Protein AF-A0A9P5VT57-F1 (afdb_monomer)

Solvent-accessible surface area (backbone atoms only — not comparable to full-atom values): 11606 Å² total; per-residue (Å²): 95,36,71,39,55,40,100,81,57,59,31,34,41,38,29,28,77,85,23,35,39,37,36,27,40,57,86,82,66,48,73,66,40,78,47,67,88,43,95,47,37,30,61,42,61,45,61,46,70,60,91,84,43,44,30,35,40,41,34,30,76,79,75,40,40,35,40,33,34,56,46,77,60,80,96,49,55,48,76,44,80,76,49,59,62,72,78,92,65,87,80,65,77,90,61,83,85,67,90,79,72,91,72,50,74,67,55,55,48,54,40,48,75,70,67,54,86,81,78,77,87,60,72,63,65,57,56,51,48,54,52,55,52,51,53,60,54,61,74,67,65,78,78,82,89,83,87,87,82,92,86,84,85,84,88,91,88,81,90,83,91,84,87,84,87,85,83,84,84,87,85,80,89,88,77,89,83,134

Structure (mmCIF, N/CA/C/O backbone):
data_AF-A0A9P5VT57-F1
#
_entry.id   AF-A0A9P5VT57-F1
#
loop_
_atom_site.group_PDB
_atom_site.id
_atom_site.type_symbol
_atom_site.label_atom_id
_atom_site.label_alt_id
_atom_site.label_comp_id
_atom_site.label_asym_id
_atom_site.label_entity_id
_atom_site.label_seq_id
_atom_site.pdbx_PDB_ins_code
_atom_site.Cartn_x
_atom_site.Cartn_y
_atom_site.Cartn_z
_atom_site.occupancy
_atom_site.B_iso_or_equiv
_atom_site.auth_seq_id
_atom_site.auth_comp_id
_atom_site.auth_asym_id
_atom_site.auth_atom_id
_atom_site.pdbx_PDB_model_num
ATOM 1 N N . THR A 1 1 ? -7.230 -8.230 -6.350 1.00 83.62 1 THR A N 1
ATOM 2 C CA . THR A 1 1 ? -7.730 -7.609 -5.106 1.00 83.62 1 THR A CA 1
ATOM 3 C C . THR A 1 1 ? -7.260 -8.434 -3.929 1.00 83.62 1 THR A C 1
ATOM 5 O O . THR A 1 1 ? -7.154 -9.648 -4.054 1.00 83.62 1 THR A O 1
ATOM 8 N N . CYS A 1 2 ? -6.937 -7.796 -2.808 1.00 95.06 2 CYS A N 1
ATOM 9 C CA . CYS A 1 2 ? -6.405 -8.460 -1.615 1.00 95.06 2 CYS A CA 1
ATOM 10 C C . CYS A 1 2 ? -6.739 -7.661 -0.349 1.00 95.06 2 CYS A C 1
ATOM 12 O O . CYS A 1 2 ? -6.947 -6.449 -0.416 1.00 95.06 2 CYS A O 1
ATOM 14 N N . VAL A 1 3 ? -6.763 -8.326 0.806 1.00 97.44 3 VAL A N 1
ATOM 15 C CA . VAL A 1 3 ? -7.054 -7.711 2.108 1.00 97.44 3 VAL A CA 1
ATOM 16 C C . VAL A 1 3 ? -6.251 -8.406 3.209 1.00 97.44 3 VAL A C 1
ATOM 18 O O . VAL A 1 3 ? -6.031 -9.614 3.132 1.00 97.44 3 VAL A O 1
ATOM 21 N N . VAL A 1 4 ? -5.801 -7.658 4.217 1.00 98.19 4 VAL A N 1
ATOM 22 C CA . VAL A 1 4 ? -5.092 -8.193 5.389 1.00 98.19 4 VAL A CA 1
ATOM 23 C C . VAL A 1 4 ? -5.416 -7.372 6.640 1.00 98.19 4 VAL A C 1
ATOM 25 O O . VAL A 1 4 ? -5.592 -6.157 6.558 1.00 98.19 4 VAL A O 1
ATOM 28 N N . TYR A 1 5 ? -5.489 -8.028 7.798 1.00 97.75 5 TYR A N 1
ATOM 29 C CA . TYR A 1 5 ? -5.604 -7.367 9.101 1.00 97.75 5 TYR A CA 1
ATOM 30 C C . TYR A 1 5 ? -4.236 -6.928 9.634 1.00 97.75 5 TYR A C 1
ATOM 32 O O . TYR A 1 5 ? -3.206 -7.524 9.309 1.00 97.75 5 TYR A O 1
ATOM 40 N N . SER A 1 6 ? -4.229 -5.929 10.516 1.00 95.19 6 SER A N 1
ATOM 41 C CA . SER A 1 6 ? -3.070 -5.644 11.356 1.00 95.19 6 SER A CA 1
ATOM 42 C C . SER A 1 6 ? -2.791 -6.794 12.325 1.00 95.19 6 SER A C 1
ATOM 44 O O . SER A 1 6 ? -3.679 -7.558 12.701 1.00 95.19 6 SER A O 1
ATOM 46 N N . SER A 1 7 ? -1.558 -6.871 12.823 1.00 91.94 7 SER A N 1
ATOM 47 C CA . SER A 1 7 ? -1.151 -7.832 13.862 1.00 91.94 7 SER A CA 1
ATOM 48 C C . SER A 1 7 ? -1.893 -7.683 15.203 1.00 91.94 7 SER A C 1
ATOM 50 O O . SER A 1 7 ? -1.681 -8.497 16.094 1.00 91.94 7 SER A O 1
ATOM 52 N N . GLN A 1 8 ? -2.718 -6.642 15.368 1.00 90.25 8 GLN A N 1
ATOM 53 C CA . GLN A 1 8 ? -3.578 -6.422 16.540 1.00 90.25 8 GLN A CA 1
ATOM 54 C C . GLN A 1 8 ? -5.078 -6.462 16.184 1.00 90.25 8 GLN A C 1
ATOM 56 O O . GLN A 1 8 ? -5.914 -6.233 17.050 1.00 90.25 8 GLN A O 1
ATOM 61 N N . GLY A 1 9 ? -5.435 -6.729 14.921 1.00 93.62 9 GLY A N 1
ATOM 62 C CA . GLY A 1 9 ? -6.817 -6.812 14.435 1.00 93.62 9 GLY A CA 1
ATOM 63 C C . GLY A 1 9 ? -7.573 -5.481 14.319 1.00 93.62 9 GLY A C 1
ATOM 64 O O . GLY A 1 9 ? -8.626 -5.452 13.694 1.00 93.62 9 GLY A O 1
ATOM 65 N N . HIS A 1 10 ? -7.046 -4.383 14.872 1.00 94.12 10 HIS A N 1
ATOM 66 C CA . HIS A 1 10 ? -7.714 -3.073 14.922 1.00 94.12 10 HIS A CA 1
ATOM 67 C C . HIS A 1 10 ? -7.767 -2.329 13.584 1.00 94.12 10 HIS A C 1
ATOM 69 O O . HIS A 1 10 ? -8.580 -1.431 13.412 1.00 94.12 10 HIS A O 1
ATOM 75 N N . GLN A 1 11 ? -6.926 -2.704 12.622 1.00 95.62 11 GLN A N 1
ATOM 76 C CA . GLN A 1 11 ? -6.875 -2.083 11.300 1.00 95.62 11 GLN A CA 1
ATOM 77 C C . GLN A 1 11 ? -6.946 -3.137 10.200 1.00 95.62 11 GLN A C 1
ATOM 79 O O . GLN A 1 11 ? -6.507 -4.277 10.374 1.00 95.62 11 GLN A O 1
ATOM 84 N N . VAL A 1 12 ? -7.436 -2.723 9.035 1.00 97.75 12 VAL A N 1
ATOM 85 C CA . VAL A 1 12 ? -7.444 -3.507 7.796 1.00 97.75 12 VAL A CA 1
ATOM 86 C C . VAL A 1 12 ? -6.724 -2.726 6.701 1.00 97.75 12 VAL A C 1
ATOM 88 O O . VAL A 1 12 ? -6.919 -1.520 6.566 1.00 97.75 12 VAL A O 1
ATOM 91 N N . VAL A 1 13 ? -5.928 -3.411 5.879 1.00 98.19 13 VAL A N 1
ATOM 92 C CA . VAL A 1 13 ? -5.384 -2.870 4.626 1.00 98.19 13 VAL A CA 1
ATOM 93 C C . VAL A 1 13 ? -5.989 -3.624 3.449 1.00 98.19 13 VAL A C 1
ATOM 95 O O . VAL A 1 13 ? -5.934 -4.852 3.406 1.00 98.19 13 VAL A O 1
ATOM 98 N N . SER A 1 14 ? -6.524 -2.899 2.466 1.00 98.00 14 SER A N 1
ATOM 99 C CA . SER A 1 14 ? -7.049 -3.468 1.217 1.00 98.00 14 SER A CA 1
ATOM 100 C C . SER A 1 14 ? -6.303 -2.936 -0.006 1.00 98.00 14 SER A C 1
ATOM 102 O O . SER A 1 14 ? -6.070 -1.732 -0.105 1.00 98.00 14 SER A O 1
ATOM 104 N N . GLY A 1 15 ? -5.994 -3.817 -0.959 1.00 97.19 15 GLY A N 1
ATOM 105 C CA . GLY A 1 15 ? -5.397 -3.488 -2.256 1.00 97.19 15 GLY A CA 1
ATOM 106 C C . GLY A 1 15 ? -6.348 -3.802 -3.408 1.00 97.19 15 GLY A C 1
ATOM 107 O O . GLY A 1 15 ? -6.895 -4.910 -3.493 1.00 97.19 15 GLY A O 1
ATOM 108 N N . SER A 1 16 ? -6.546 -2.829 -4.295 1.00 94.69 16 SER A N 1
ATOM 109 C CA . SER A 1 16 ? -7.574 -2.879 -5.336 1.00 94.69 16 SER A CA 1
ATOM 110 C C . SER A 1 16 ? -7.002 -2.913 -6.763 1.00 94.69 16 SER A C 1
ATOM 112 O O . SER A 1 16 ? -5.793 -2.832 -6.994 1.00 94.69 16 SER A O 1
ATOM 114 N N . TRP A 1 17 ? -7.892 -3.074 -7.742 1.00 94.56 17 TRP A N 1
ATOM 115 C CA . TRP A 1 17 ? -7.602 -2.877 -9.165 1.00 94.56 17 TRP A CA 1
ATOM 116 C C . TRP A 1 17 ? -7.886 -1.443 -9.642 1.00 94.56 17 TRP A C 1
ATOM 118 O O . TRP A 1 17 ? -7.507 -1.106 -10.759 1.00 94.56 17 TRP A O 1
ATOM 128 N N . ASP A 1 18 ? -8.485 -0.601 -8.793 1.00 94.75 18 ASP A N 1
ATOM 129 C CA . ASP A 1 18 ? -8.676 0.848 -8.998 1.00 94.75 18 ASP A CA 1
ATOM 130 C C . ASP A 1 18 ? -7.408 1.693 -8.748 1.00 94.75 18 ASP A C 1
ATOM 132 O O . ASP A 1 18 ? -7.487 2.913 -8.641 1.00 94.75 18 ASP A O 1
ATOM 136 N N . GLU A 1 19 ? -6.241 1.048 -8.645 1.00 94.69 19 GLU A N 1
ATOM 137 C CA . GLU A 1 19 ? -4.951 1.699 -8.376 1.00 94.69 19 GLU A CA 1
ATOM 138 C C . GLU A 1 19 ? -4.873 2.433 -7.015 1.00 94.69 19 GLU A C 1
ATOM 140 O O . GLU A 1 19 ? -4.039 3.323 -6.816 1.00 94.69 19 GLU A O 1
ATOM 145 N N . THR A 1 20 ? -5.674 1.993 -6.027 1.00 96.25 20 THR A N 1
ATOM 146 C CA . THR A 1 20 ? -5.559 2.414 -4.618 1.00 96.25 20 THR A CA 1
ATOM 147 C C . THR A 1 20 ? -5.186 1.295 -3.634 1.00 96.25 20 THR A C 1
ATOM 149 O O . THR A 1 20 ? -5.510 0.112 -3.804 1.00 96.25 20 THR A O 1
ATOM 152 N N . ILE A 1 21 ? -4.513 1.700 -2.550 1.00 97.81 21 ILE A N 1
ATOM 153 C CA . ILE A 1 21 ? -4.429 0.959 -1.280 1.00 97.81 21 ILE A CA 1
ATOM 154 C C . ILE A 1 21 ? -5.176 1.769 -0.222 1.00 97.81 21 ILE A C 1
ATOM 156 O O . ILE A 1 21 ? -5.027 2.987 -0.172 1.00 97.81 21 ILE A O 1
ATOM 160 N N . ARG A 1 22 ? -5.957 1.115 0.640 1.00 97.75 22 ARG A N 1
ATOM 161 C CA . ARG A 1 22 ? -6.741 1.782 1.694 1.00 97.75 22 ARG A CA 1
ATOM 162 C C . ARG A 1 22 ? -6.460 1.175 3.062 1.00 97.75 22 ARG A C 1
ATOM 164 O O . ARG A 1 22 ? -6.357 -0.046 3.166 1.00 97.75 22 ARG A O 1
ATOM 171 N N . LEU A 1 23 ? -6.335 2.033 4.074 1.00 97.69 23 LEU A N 1
ATOM 172 C CA . LEU A 1 23 ? -6.233 1.679 5.491 1.00 97.69 23 LEU A CA 1
ATOM 173 C C . LEU A 1 23 ? -7.553 2.040 6.178 1.00 97.69 23 LEU A C 1
ATOM 175 O O . LEU A 1 23 ? -7.999 3.188 6.097 1.00 97.69 23 LEU A O 1
ATOM 179 N N . TRP A 1 24 ? -8.139 1.069 6.868 1.00 97.50 24 TRP A N 1
ATOM 180 C CA . TRP A 1 24 ? -9.434 1.171 7.533 1.00 97.50 24 TRP A CA 1
ATOM 181 C C . TRP A 1 24 ? -9.288 0.858 9.023 1.00 97.50 24 TRP A C 1
ATOM 183 O O . TRP A 1 24 ? -8.493 -0.016 9.377 1.00 97.50 24 TRP A O 1
ATOM 193 N N . ASP A 1 25 ? -10.083 1.500 9.879 1.00 95.62 25 ASP A N 1
ATOM 194 C CA . ASP A 1 25 ? -10.372 0.954 11.211 1.00 95.62 25 ASP A CA 1
ATOM 195 C C . ASP A 1 25 ? -11.338 -0.233 11.081 1.00 95.62 25 ASP A C 1
ATOM 197 O O . ASP A 1 25 ? -12.341 -0.173 10.363 1.00 95.62 25 ASP A O 1
ATOM 201 N N . ALA A 1 26 ? -11.022 -1.322 11.776 1.00 95.94 26 ALA A N 1
ATOM 202 C CA . ALA A 1 26 ? -11.756 -2.577 11.694 1.00 95.94 26 ALA A CA 1
ATOM 203 C C . ALA A 1 26 ? -13.103 -2.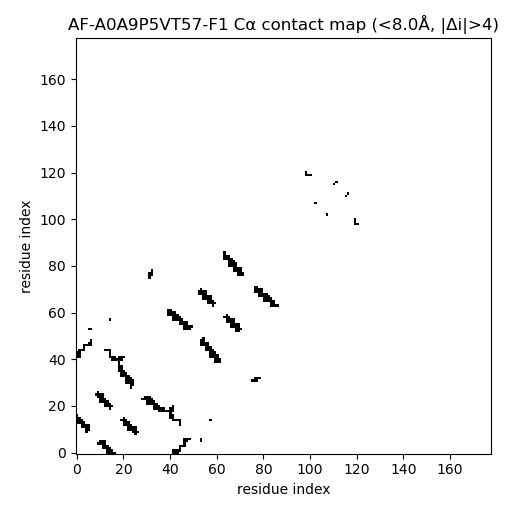559 12.437 1.00 95.94 26 ALA A C 1
ATOM 205 O O . ALA A 1 26 ? -13.947 -3.409 12.156 1.00 95.94 26 ALA A O 1
ATOM 206 N N . MET A 1 27 ? -13.304 -1.634 13.385 1.00 95.19 27 MET A N 1
ATOM 207 C CA . MET A 1 27 ? -14.496 -1.600 14.243 1.00 95.19 27 MET A CA 1
ATOM 208 C C . MET A 1 27 ? -15.608 -0.699 13.686 1.00 95.19 27 MET A C 1
ATOM 210 O O . MET A 1 27 ? -16.775 -1.081 13.664 1.00 95.19 27 MET A O 1
ATOM 214 N N . SER A 1 28 ? -15.249 0.498 13.221 1.00 95.81 28 SER A N 1
ATOM 215 C CA . SER A 1 28 ? -16.164 1.504 12.665 1.00 95.81 28 SER A CA 1
ATOM 216 C C . SER A 1 28 ? -16.293 1.451 11.139 1.00 95.81 28 SER A C 1
ATOM 218 O O . SER A 1 28 ? -17.191 2.082 10.579 1.00 95.81 28 SER A O 1
ATOM 220 N N . GLY A 1 29 ? -15.382 0.749 10.454 1.00 95.62 29 GLY A N 1
ATOM 221 C CA . GLY A 1 29 ? -15.298 0.719 8.992 1.00 95.62 29 GLY A CA 1
ATOM 222 C C . GLY A 1 29 ? -14.817 2.031 8.357 1.00 95.62 29 GLY A C 1
ATOM 223 O O . GLY A 1 29 ? -14.907 2.183 7.139 1.00 95.62 29 GLY A O 1
ATOM 224 N N . GLN A 1 30 ? -14.321 2.994 9.145 1.00 96.12 30 GLN A N 1
ATOM 225 C CA . GLN A 1 30 ? -13.845 4.277 8.624 1.00 96.12 30 GLN A CA 1
ATOM 226 C C . GLN A 1 30 ? -12.541 4.121 7.831 1.00 96.12 30 GLN A C 1
ATOM 228 O O . GLN A 1 30 ? -11.576 3.508 8.288 1.00 96.12 30 GLN A O 1
ATOM 233 N N . CYS A 1 31 ? -12.498 4.716 6.637 1.00 96.69 31 CYS A N 1
ATOM 234 C CA . CYS A 1 31 ? -11.323 4.726 5.766 1.00 96.69 31 CYS A CA 1
ATOM 235 C C . CYS A 1 31 ? -10.370 5.858 6.179 1.00 96.69 31 CYS A C 1
ATOM 237 O O . CYS A 1 31 ? -10.473 6.971 5.666 1.00 96.69 31 CYS A O 1
ATOM 239 N N . HIS A 1 32 ? -9.436 5.586 7.092 1.00 95.06 32 HIS A N 1
ATOM 240 C CA . HIS A 1 32 ? -8.483 6.590 7.577 1.00 95.06 32 HIS A CA 1
ATOM 241 C C . HIS A 1 32 ? -7.518 7.102 6.501 1.00 95.06 32 HIS A C 1
ATOM 243 O O . HIS A 1 32 ? -7.151 8.274 6.525 1.00 95.06 32 HIS A O 1
ATOM 249 N N . VAL A 1 33 ? -7.069 6.239 5.581 1.00 96.81 33 VAL A N 1
ATOM 250 C CA . VAL A 1 33 ? -6.073 6.618 4.563 1.00 96.81 33 VAL A CA 1
ATOM 251 C C . VAL A 1 33 ? -6.391 5.973 3.220 1.00 96.81 33 VAL A C 1
ATOM 253 O O . VAL A 1 33 ? -6.624 4.768 3.148 1.00 96.81 33 VAL A O 1
ATOM 256 N N . VAL A 1 34 ? -6.308 6.763 2.149 1.00 97.25 34 VAL A N 1
ATOM 257 C CA . VAL A 1 34 ? -6.255 6.282 0.762 1.00 97.25 34 VAL A CA 1
ATOM 258 C C . VAL A 1 34 ? -4.877 6.624 0.194 1.00 97.25 34 VAL A C 1
ATOM 260 O O . VAL A 1 34 ? -4.449 7.775 0.236 1.00 97.25 34 VAL A O 1
ATOM 263 N N . ILE A 1 35 ? -4.170 5.623 -0.325 1.00 96.38 35 ILE A N 1
ATOM 264 C CA . ILE A 1 35 ? -2.953 5.793 -1.120 1.00 96.38 35 ILE A CA 1
ATOM 265 C C . ILE A 1 35 ? -3.369 5.712 -2.586 1.00 96.38 35 ILE A C 1
ATOM 267 O O . ILE A 1 35 ? -3.719 4.637 -3.072 1.00 96.38 35 ILE A O 1
ATOM 271 N N . GLU A 1 36 ? -3.338 6.850 -3.269 1.00 93.94 36 GLU A N 1
ATOM 272 C CA . GLU A 1 36 ? -3.730 6.999 -4.673 1.00 93.94 36 GLU A CA 1
ATOM 273 C C . GLU A 1 36 ? -2.505 7.165 -5.586 1.00 93.94 36 GLU A C 1
ATOM 275 O O . GLU A 1 36 ? -1.364 7.234 -5.122 1.00 93.94 36 GLU A O 1
ATOM 280 N N . ASN A 1 37 ? -2.734 7.273 -6.900 1.00 84.62 37 ASN A N 1
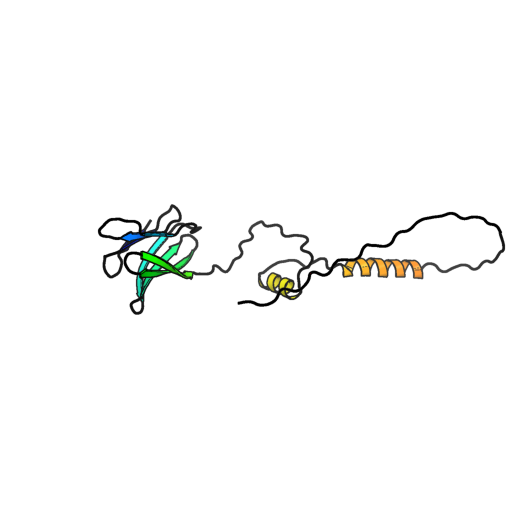ATOM 281 C CA . ASN A 1 37 ? -1.695 7.455 -7.926 1.00 84.62 37 ASN A CA 1
ATOM 282 C C . ASN A 1 37 ? -0.659 6.308 -7.990 1.00 84.62 37 ASN A C 1
ATOM 284 O O . ASN A 1 37 ? 0.456 6.483 -8.498 1.00 84.62 37 ASN A O 1
ATOM 288 N N . ILE A 1 38 ? -1.024 5.119 -7.503 1.00 86.75 38 ILE A N 1
ATOM 289 C CA . ILE A 1 38 ? -0.221 3.903 -7.622 1.00 86.75 38 ILE A CA 1
ATOM 290 C C . ILE A 1 38 ? -0.379 3.375 -9.051 1.00 86.75 38 ILE A C 1
ATOM 292 O O . ILE A 1 38 ? -1.312 2.640 -9.323 1.00 86.75 38 ILE A O 1
ATOM 296 N N . LYS A 1 39 ? 0.548 3.718 -9.955 1.00 88.00 39 LYS A N 1
ATOM 297 C CA . LYS A 1 39 ? 0.502 3.378 -11.399 1.00 88.00 39 LYS A CA 1
ATOM 298 C C . LYS A 1 39 ? 0.718 1.883 -11.726 1.00 88.00 39 LYS A C 1
ATOM 300 O O . LYS A 1 39 ? 1.588 1.536 -12.528 1.00 88.00 39 LYS A O 1
ATOM 305 N N . SER A 1 40 ? 0.026 1.003 -11.012 1.00 91.44 40 SER A N 1
ATOM 306 C CA . SER A 1 40 ? -0.118 -0.433 -11.230 1.00 91.44 40 SER A CA 1
ATOM 307 C C . SER A 1 40 ? -1.118 -0.995 -10.224 1.00 91.44 40 SER A C 1
ATOM 309 O O . SER A 1 40 ? -1.082 -0.663 -9.037 1.00 91.44 40 SER A O 1
ATOM 311 N N . ARG A 1 41 ? -1.929 -1.954 -10.672 1.00 94.06 41 ARG A N 1
ATOM 312 C CA . ARG A 1 41 ? -2.805 -2.762 -9.813 1.00 94.06 41 ARG A CA 1
ATOM 313 C C . ARG A 1 41 ? -2.024 -3.462 -8.703 1.00 94.06 41 ARG A C 1
ATOM 315 O O . ARG A 1 41 ? -0.862 -3.840 -8.888 1.00 94.06 41 ARG A O 1
ATOM 322 N N . ILE A 1 42 ? -2.697 -3.666 -7.571 1.00 96.12 42 ILE A N 1
ATOM 323 C CA . ILE A 1 42 ? -2.148 -4.383 -6.426 1.00 96.12 42 ILE A CA 1
ATOM 324 C C . ILE A 1 42 ? -2.454 -5.878 -6.582 1.00 96.12 42 ILE A C 1
ATOM 326 O O . ILE A 1 42 ? -3.621 -6.287 -6.625 1.00 96.12 42 ILE A O 1
ATOM 330 N N . ALA A 1 43 ? -1.393 -6.683 -6.622 1.00 94.69 43 ALA A N 1
ATOM 331 C CA . A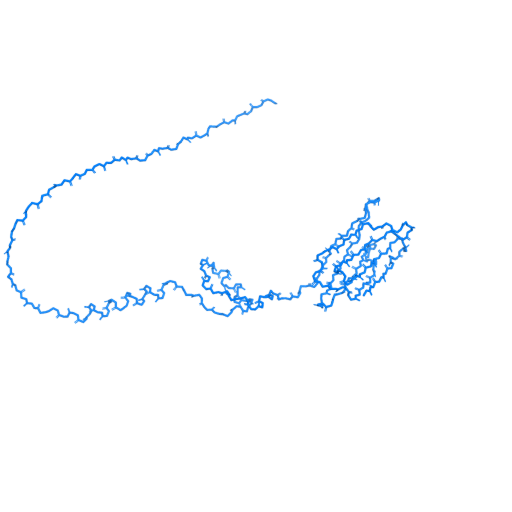LA A 1 43 ? -1.464 -8.137 -6.710 1.00 94.69 43 ALA A CA 1
ATOM 332 C C . ALA A 1 43 ? -1.646 -8.779 -5.325 1.00 94.69 43 ALA A C 1
ATOM 334 O O . ALA A 1 43 ? -2.439 -9.706 -5.167 1.00 94.69 43 ALA A O 1
ATOM 335 N N . SER A 1 44 ? -0.918 -8.285 -4.315 1.00 95.81 44 SER A N 1
ATOM 336 C CA . SER A 1 44 ? -0.918 -8.836 -2.954 1.00 95.81 44 SER A CA 1
ATOM 337 C C . SER A 1 44 ? -0.490 -7.799 -1.909 1.00 95.81 44 SER A C 1
ATOM 339 O O . SER A 1 44 ? 0.265 -6.875 -2.220 1.00 95.81 44 SER A O 1
ATOM 341 N N . ILE A 1 45 ? -0.940 -7.973 -0.662 1.00 97.81 45 ILE A N 1
ATOM 342 C CA . ILE A 1 45 ? -0.494 -7.214 0.514 1.00 97.81 45 ILE A CA 1
ATOM 343 C C . ILE A 1 45 ? -0.258 -8.187 1.677 1.00 97.81 45 ILE A C 1
ATOM 345 O O . ILE A 1 45 ? -1.066 -9.085 1.902 1.00 97.81 45 ILE A O 1
ATOM 349 N N . SER A 1 46 ? 0.812 -7.971 2.446 1.00 97.50 46 SER A N 1
ATOM 350 C CA . SER A 1 46 ? 1.071 -8.652 3.722 1.00 97.50 46 SER A CA 1
ATOM 351 C C . SER A 1 46 ? 1.386 -7.637 4.816 1.00 97.50 46 SER A C 1
ATOM 353 O O . SER A 1 46 ? 2.232 -6.765 4.621 1.00 97.50 46 SER A O 1
ATOM 355 N N . TRP A 1 47 ? 0.763 -7.774 5.986 1.00 97.31 47 TRP A N 1
ATOM 356 C CA . TRP A 1 47 ? 1.155 -7.026 7.184 1.00 97.31 47 TRP A CA 1
ATOM 357 C C . TRP A 1 47 ? 2.438 -7.606 7.802 1.00 97.31 47 TRP A C 1
ATOM 359 O O . TRP A 1 47 ? 2.766 -8.773 7.584 1.00 97.31 47 TRP A O 1
ATOM 369 N N . SER A 1 48 ? 3.164 -6.798 8.576 1.00 93.62 48 SER A N 1
ATOM 370 C CA . SER A 1 48 ? 4.288 -7.223 9.416 1.00 93.62 48 SER A CA 1
ATOM 371 C C . SER A 1 48 ? 4.532 -6.216 10.545 1.00 93.62 48 SER A C 1
ATOM 373 O O . SER A 1 48 ? 4.417 -5.011 10.334 1.00 93.62 48 SER A O 1
ATOM 375 N N . ARG A 1 49 ? 4.943 -6.680 11.730 1.00 92.00 49 ARG A N 1
ATOM 376 C CA . ARG A 1 49 ? 5.385 -5.809 12.831 1.00 92.00 49 ARG A CA 1
ATOM 377 C C . ARG A 1 49 ? 6.898 -5.943 12.998 1.00 92.00 49 ARG A C 1
ATOM 379 O O . ARG A 1 49 ? 7.384 -6.975 13.449 1.00 92.00 49 ARG A O 1
ATOM 386 N N . ILE A 1 50 ? 7.646 -4.929 12.565 1.00 87.62 50 ILE A N 1
ATOM 387 C CA . ILE A 1 50 ? 9.116 -4.956 12.485 1.00 87.62 50 ILE A CA 1
ATOM 388 C C . ILE A 1 50 ? 9.677 -4.099 13.619 1.00 87.62 50 ILE A C 1
ATOM 390 O O . ILE A 1 50 ? 9.596 -2.875 13.545 1.00 87.62 50 ILE A O 1
ATOM 394 N N . SER A 1 51 ? 10.240 -4.733 14.654 1.00 87.94 51 SER A N 1
ATOM 395 C CA . SER A 1 51 ? 10.736 -4.055 15.867 1.00 87.94 51 SER A CA 1
ATOM 396 C C . SER A 1 51 ? 9.698 -3.072 16.422 1.00 87.94 51 SER A C 1
ATOM 398 O O . SER A 1 51 ? 9.892 -1.860 16.409 1.00 87.94 51 SER A O 1
ATOM 400 N N . ASP A 1 52 ? 8.539 -3.625 16.785 1.00 86.25 52 ASP A N 1
ATOM 401 C CA . ASP A 1 52 ? 7.304 -2.938 17.182 1.00 86.25 52 ASP A CA 1
ATOM 402 C C . ASP A 1 52 ? 6.621 -2.036 16.143 1.00 86.25 52 ASP A C 1
ATOM 404 O O . ASP A 1 52 ? 5.420 -1.802 16.267 1.00 86.25 52 ASP A O 1
ATOM 408 N N . VAL A 1 53 ? 7.304 -1.615 15.075 1.00 91.00 53 VAL A N 1
ATOM 409 C CA . VAL A 1 53 ? 6.726 -0.757 14.032 1.00 91.00 53 VAL A CA 1
ATOM 410 C C . VAL A 1 53 ? 5.736 -1.524 13.150 1.00 91.00 53 VAL A C 1
ATOM 412 O O . VAL A 1 53 ? 6.116 -2.444 12.419 1.00 91.00 53 VAL A O 1
ATOM 415 N N . ASN A 1 54 ? 4.481 -1.073 13.149 1.00 94.62 54 ASN A N 1
ATOM 416 C CA . ASN A 1 54 ? 3.440 -1.512 12.221 1.00 94.62 54 ASN A CA 1
ATOM 417 C C . ASN A 1 54 ? 3.830 -1.188 10.768 1.00 94.62 54 ASN A C 1
ATOM 419 O O . ASN A 1 54 ? 4.058 -0.030 10.407 1.00 94.62 54 ASN A O 1
ATOM 423 N N . CYS A 1 55 ? 3.918 -2.215 9.925 1.00 95.88 55 CYS A N 1
ATOM 424 C CA . CYS A 1 55 ? 4.245 -2.103 8.507 1.00 95.88 55 CYS A CA 1
ATOM 425 C C . CYS A 1 55 ? 3.330 -2.994 7.653 1.00 95.88 55 CYS A C 1
ATOM 427 O O . CYS A 1 55 ? 2.806 -4.005 8.117 1.00 95.88 55 CYS A O 1
ATOM 429 N N . PHE A 1 56 ? 3.232 -2.688 6.362 1.00 97.12 56 PHE A N 1
ATOM 430 C CA . PHE A 1 56 ? 2.760 -3.642 5.362 1.00 97.12 56 PHE A CA 1
ATOM 431 C C . PHE A 1 56 ? 3.597 -3.568 4.085 1.00 97.12 56 PHE A C 1
ATOM 433 O O . PHE A 1 56 ? 4.105 -2.514 3.701 1.00 97.12 56 PHE A O 1
ATOM 440 N N . VAL A 1 57 ? 3.742 -4.709 3.420 1.00 97.25 57 VAL A N 1
ATOM 441 C CA . VAL A 1 57 ? 4.341 -4.826 2.090 1.00 97.25 57 VAL A CA 1
ATOM 442 C C . VAL A 1 57 ? 3.217 -4.959 1.074 1.00 97.25 57 VAL A C 1
ATOM 444 O O . VAL A 1 57 ? 2.321 -5.774 1.268 1.00 97.25 57 VAL A O 1
ATOM 447 N N . ALA A 1 58 ? 3.280 -4.191 -0.011 1.00 96.81 58 ALA A N 1
ATOM 448 C CA . ALA A 1 58 ? 2.398 -4.326 -1.166 1.00 96.81 58 ALA A CA 1
ATOM 449 C C . ALA A 1 58 ? 3.212 -4.723 -2.405 1.00 96.81 58 ALA A C 1
ATOM 451 O O . ALA A 1 58 ? 4.246 -4.111 -2.678 1.00 96.81 58 ALA A O 1
ATOM 452 N N . GLY A 1 59 ? 2.749 -5.738 -3.135 1.00 95.38 59 GLY A N 1
ATOM 453 C CA . GLY A 1 59 ? 3.292 -6.171 -4.425 1.00 95.38 59 GLY A CA 1
ATOM 454 C C . GLY A 1 59 ? 2.338 -5.819 -5.566 1.00 95.38 59 GLY A C 1
ATOM 455 O O . GLY A 1 59 ? 1.118 -5.934 -5.414 1.00 95.38 59 GLY A O 1
ATOM 456 N N . TYR A 1 60 ? 2.889 -5.392 -6.700 1.00 93.69 60 TYR A N 1
ATOM 457 C CA . TYR A 1 60 ? 2.135 -4.831 -7.824 1.00 93.69 60 TYR A CA 1
ATOM 458 C C . TYR A 1 60 ? 2.372 -5.627 -9.117 1.00 93.69 60 TYR A C 1
ATOM 460 O O . TYR A 1 60 ? 3.456 -6.179 -9.309 1.00 93.69 60 TYR A O 1
ATOM 468 N N . ASP A 1 61 ? 1.387 -5.644 -10.023 1.00 91.81 61 ASP A N 1
ATOM 469 C CA . ASP A 1 61 ? 1.447 -6.388 -11.300 1.00 91.81 61 ASP A CA 1
ATOM 470 C C . ASP A 1 61 ? 2.697 -6.046 -12.147 1.00 91.81 61 ASP A C 1
ATOM 472 O O . ASP A 1 61 ? 3.221 -6.899 -12.860 1.00 91.81 61 ASP A O 1
ATOM 476 N N . ASN A 1 62 ? 3.226 -4.820 -12.043 1.00 88.44 62 ASN A N 1
ATOM 477 C CA . ASN A 1 62 ? 4.437 -4.368 -12.743 1.00 88.44 62 ASN A CA 1
ATOM 478 C C . ASN A 1 62 ? 5.776 -4.791 -12.081 1.00 88.44 62 ASN A C 1
ATOM 480 O O . ASN A 1 62 ? 6.821 -4.190 -12.348 1.00 88.44 62 ASN A O 1
ATOM 484 N N . GLY A 1 63 ? 5.751 -5.780 -11.182 1.00 87.50 63 GLY A N 1
ATOM 485 C CA . GLY A 1 63 ? 6.930 -6.330 -10.500 1.00 87.50 63 GLY A CA 1
ATOM 486 C C . GLY A 1 63 ? 7.516 -5.452 -9.388 1.00 87.50 63 GLY A C 1
ATOM 487 O O . GLY A 1 63 ? 8.466 -5.866 -8.722 1.00 87.50 63 GLY A O 1
ATOM 488 N N . ASN A 1 64 ? 6.965 -4.257 -9.144 1.00 89.94 64 ASN A N 1
ATOM 489 C CA . ASN A 1 64 ? 7.369 -3.457 -7.991 1.00 89.94 64 ASN A CA 1
ATOM 490 C C . ASN A 1 64 ? 6.842 -4.061 -6.680 1.00 89.94 64 ASN A C 1
ATOM 492 O O . ASN A 1 64 ? 5.837 -4.773 -6.632 1.00 89.94 64 ASN A O 1
ATOM 496 N N . VAL A 1 65 ? 7.516 -3.700 -5.593 1.00 93.38 65 VAL A N 1
ATOM 497 C CA . VAL A 1 65 ? 7.182 -4.018 -4.207 1.00 93.38 65 VAL A CA 1
ATOM 498 C C . VAL A 1 65 ? 7.457 -2.766 -3.374 1.00 93.38 65 VAL A C 1
ATOM 500 O O . VAL A 1 65 ? 8.498 -2.132 -3.541 1.00 93.38 65 VAL A O 1
ATOM 503 N N . CYS A 1 66 ? 6.543 -2.398 -2.479 1.00 94.31 66 CYS A N 1
ATOM 504 C CA . CYS A 1 66 ? 6.679 -1.253 -1.574 1.00 94.31 66 CYS A CA 1
ATOM 505 C C . CYS A 1 66 ? 6.527 -1.705 -0.120 1.00 94.31 66 CYS A C 1
ATOM 507 O O . CYS A 1 66 ? 5.540 -2.364 0.206 1.00 94.31 66 CYS A O 1
ATOM 509 N N . LEU A 1 67 ? 7.439 -1.285 0.763 1.00 95.62 67 LEU A N 1
ATOM 510 C CA . LEU A 1 67 ? 7.246 -1.357 2.213 1.00 95.62 67 LEU A CA 1
ATOM 511 C C . LEU A 1 67 ? 6.691 -0.025 2.718 1.00 95.62 67 LEU A C 1
ATOM 513 O O . LEU A 1 67 ? 7.352 1.014 2.628 1.00 95.62 67 LEU A O 1
ATOM 517 N N . TRP A 1 68 ? 5.512 -0.080 3.318 1.00 96.56 68 TRP A N 1
ATOM 518 C CA . TRP A 1 68 ? 4.848 1.035 3.975 1.00 96.56 68 TRP A CA 1
ATOM 519 C C . TRP A 1 68 ? 4.921 0.858 5.491 1.00 96.56 68 TRP A C 1
ATOM 521 O O . TRP A 1 68 ? 4.718 -0.236 6.010 1.00 96.56 68 TRP A O 1
ATOM 531 N N . GLN A 1 69 ? 5.207 1.942 6.203 1.00 95.81 69 GLN A N 1
ATOM 532 C CA . GLN A 1 69 ? 5.022 2.060 7.645 1.00 95.81 69 GLN A CA 1
ATOM 533 C C . GLN A 1 69 ? 3.653 2.680 7.915 1.00 95.81 69 GLN A C 1
ATOM 535 O O . GLN A 1 69 ? 3.308 3.676 7.278 1.00 95.81 69 GLN A O 1
ATOM 540 N N . VAL A 1 70 ? 2.919 2.144 8.887 1.00 95.44 70 VAL A N 1
ATOM 541 C CA . VAL A 1 70 ? 1.759 2.814 9.484 1.00 95.44 70 VAL A CA 1
ATOM 542 C C . VAL A 1 70 ? 2.232 3.575 10.724 1.00 95.44 70 VAL A C 1
ATOM 544 O O . VAL A 1 70 ? 3.105 3.108 11.460 1.00 95.44 70 VAL A O 1
ATOM 547 N N . VAL A 1 71 ? 1.718 4.788 10.913 1.00 93.50 71 VAL A N 1
ATOM 548 C CA . VAL A 1 71 ? 2.046 5.671 12.035 1.00 93.50 71 VAL A CA 1
ATOM 549 C C . VAL A 1 71 ? 0.743 6.189 12.635 1.00 93.50 71 VAL A C 1
ATOM 551 O O . VAL A 1 71 ? -0.036 6.865 11.963 1.00 93.50 71 VAL A O 1
ATOM 554 N N . GLU A 1 72 ? 0.524 5.853 13.899 1.00 89.94 72 GLU A N 1
ATOM 555 C CA . GLU A 1 72 ? -0.69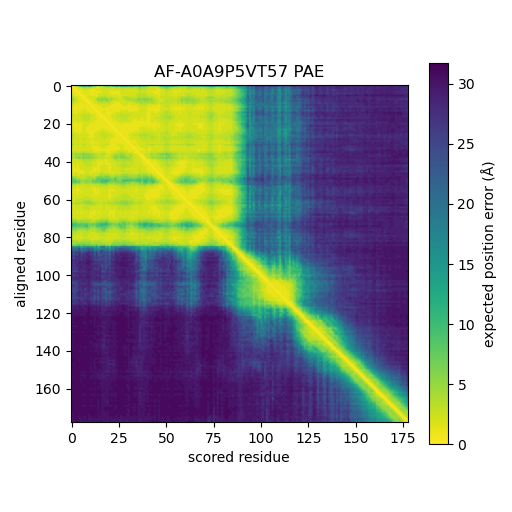5 6.124 14.662 1.00 89.94 72 GLU A CA 1
ATOM 556 C C . GLU A 1 72 ? -0.394 7.228 15.688 1.00 89.94 72 GLU A C 1
ATOM 558 O O . GLU A 1 72 ? 0.420 7.031 16.589 1.00 89.94 72 GLU A O 1
ATOM 563 N N . ASN A 1 73 ? -1.016 8.400 15.530 1.00 87.06 73 ASN A N 1
ATOM 564 C CA . ASN A 1 73 ? -0.814 9.580 16.377 1.00 87.06 73 ASN A CA 1
ATOM 565 C C . ASN A 1 73 ? -2.148 9.965 17.042 1.00 87.06 73 ASN A C 1
ATOM 567 O O . ASN A 1 73 ? -2.817 10.905 16.608 1.00 87.06 73 ASN A O 1
ATOM 571 N N . GLY A 1 74 ? -2.561 9.212 18.066 1.00 85.31 74 GLY A N 1
ATOM 572 C CA . GLY A 1 74 ? -3.936 9.286 18.576 1.00 85.31 74 GLY A CA 1
ATOM 573 C C . GLY A 1 74 ? -4.923 8.863 17.485 1.00 85.31 74 GLY A C 1
ATOM 574 O O . GLY A 1 74 ? -4.670 7.887 16.781 1.00 85.31 74 GLY A O 1
ATOM 575 N N . ASP A 1 75 ? -5.992 9.633 17.288 1.00 80.19 75 ASP A N 1
ATOM 576 C CA . ASP A 1 75 ? -7.013 9.363 16.262 1.00 80.19 75 ASP A CA 1
ATOM 577 C C . ASP A 1 75 ? -6.488 9.513 14.814 1.00 80.19 75 ASP A C 1
ATOM 579 O O . ASP A 1 75 ? -7.120 9.064 13.854 1.00 80.19 75 ASP A O 1
ATOM 583 N N . ALA A 1 76 ? -5.323 10.148 14.626 1.00 86.12 76 ALA A N 1
ATOM 584 C CA . ALA A 1 76 ? -4.738 10.413 13.315 1.00 86.12 76 ALA A CA 1
ATOM 585 C C . ALA A 1 76 ? -3.793 9.286 12.857 1.00 86.12 76 ALA A C 1
ATOM 587 O O . ALA A 1 76 ? -2.610 9.246 13.212 1.00 86.12 76 ALA A O 1
ATOM 588 N N . CYS A 1 77 ? -4.294 8.399 11.997 1.00 90.00 77 CYS A N 1
ATOM 589 C CA . CYS A 1 77 ? -3.479 7.414 11.282 1.00 90.00 77 CYS A CA 1
ATOM 590 C C . CYS A 1 77 ? -2.904 8.001 9.981 1.00 90.00 77 CYS A C 1
ATOM 592 O O . CYS A 1 77 ? -3.634 8.590 9.187 1.00 90.00 77 CYS A O 1
ATOM 594 N N . HIS A 1 78 ? -1.614 7.787 9.711 1.00 92.12 78 HIS A N 1
ATOM 595 C CA . HIS A 1 78 ? -1.011 8.055 8.401 1.00 92.12 78 HIS A CA 1
ATOM 596 C C . HIS A 1 78 ? -0.051 6.940 7.974 1.00 92.12 78 HIS A C 1
ATOM 598 O O . HIS A 1 78 ? 0.413 6.141 8.787 1.00 92.12 78 HIS A O 1
ATOM 604 N N . VAL A 1 79 ? 0.259 6.884 6.678 1.00 95.56 79 VAL A N 1
ATOM 605 C CA . VAL A 1 79 ? 1.179 5.894 6.098 1.00 95.56 79 VAL A CA 1
ATOM 606 C C . VAL A 1 79 ? 2.390 6.574 5.470 1.00 95.56 79 VAL A C 1
ATOM 608 O O . VAL A 1 79 ? 2.292 7.666 4.911 1.00 95.56 79 VAL A O 1
ATOM 611 N N . ARG A 1 80 ? 3.552 5.926 5.553 1.00 95.00 80 ARG A N 1
ATOM 612 C CA . ARG A 1 80 ? 4.825 6.434 5.031 1.00 95.00 80 ARG A CA 1
ATOM 613 C C . ARG A 1 80 ? 5.536 5.351 4.235 1.00 95.00 80 ARG A C 1
A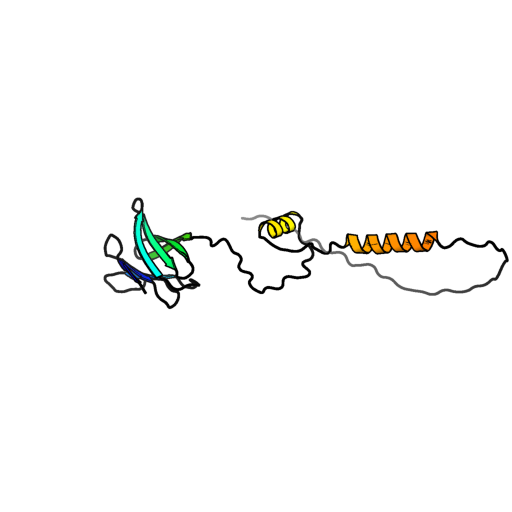TOM 615 O O . ARG A 1 80 ? 5.821 4.282 4.768 1.00 95.00 80 ARG A O 1
ATOM 622 N N . LEU A 1 81 ? 5.869 5.633 2.979 1.00 94.44 81 LEU A N 1
ATOM 623 C CA . LEU A 1 81 ? 6.717 4.748 2.183 1.00 94.44 81 LEU A CA 1
ATOM 624 C C . LEU A 1 81 ? 8.109 4.675 2.832 1.00 94.44 81 LEU A C 1
ATOM 626 O O . LEU A 1 81 ? 8.773 5.703 2.967 1.00 94.44 81 LEU A O 1
ATOM 630 N N . ARG A 1 82 ? 8.556 3.481 3.241 1.00 93.62 82 ARG A N 1
ATOM 631 C CA . ARG A 1 82 ? 9.927 3.262 3.739 1.00 93.62 82 ARG A CA 1
ATOM 632 C C . ARG A 1 82 ? 10.891 2.999 2.589 1.00 93.62 82 ARG A C 1
ATOM 634 O O . ARG A 1 82 ? 11.980 3.559 2.564 1.00 93.62 82 ARG A O 1
ATOM 641 N N . TRP A 1 83 ? 10.482 2.150 1.649 1.00 93.19 83 TRP A N 1
ATOM 642 C CA . TRP A 1 83 ? 11.186 1.891 0.395 1.00 93.19 83 TRP A CA 1
ATOM 643 C C . TRP A 1 83 ? 10.224 1.327 -0.653 1.00 93.19 83 TRP A C 1
ATOM 645 O O . TRP A 1 83 ? 9.171 0.781 -0.321 1.00 93.19 83 TRP A O 1
ATOM 655 N N . ARG A 1 84 ? 10.625 1.423 -1.920 1.00 90.38 84 ARG A N 1
ATOM 656 C CA . ARG A 1 84 ? 10.056 0.666 -3.040 1.00 90.38 84 ARG A CA 1
ATOM 657 C C . ARG A 1 84 ? 11.178 0.060 -3.872 1.00 90.38 84 ARG A C 1
ATOM 659 O O . ARG A 1 84 ? 12.271 0.632 -3.882 1.00 90.38 84 ARG A O 1
ATOM 666 N N . THR A 1 85 ? 10.932 -1.036 -4.586 1.00 88.38 85 THR A N 1
ATOM 667 C CA . THR A 1 85 ? 11.824 -1.398 -5.692 1.00 88.38 85 THR A CA 1
ATOM 668 C C . THR A 1 85 ? 11.889 -0.227 -6.665 1.00 88.38 85 THR A C 1
ATOM 670 O O . THR A 1 85 ? 10.892 0.434 -6.957 1.00 88.38 85 THR A O 1
ATOM 673 N N . VAL A 1 86 ? 13.095 0.061 -7.138 1.00 69.38 86 VAL A N 1
ATOM 674 C CA . VAL A 1 86 ? 13.299 0.954 -8.270 1.00 69.38 86 VAL A CA 1
ATOM 675 C C . VAL A 1 86 ? 13.577 0.042 -9.449 1.00 69.38 86 VAL A C 1
ATOM 677 O O . VAL A 1 86 ? 14.716 -0.386 -9.632 1.00 69.38 86 VAL A O 1
ATOM 680 N N . ASN A 1 87 ? 12.544 -0.275 -10.235 1.00 60.66 87 ASN A N 1
ATOM 681 C CA . ASN A 1 87 ? 12.768 -0.804 -11.579 1.00 60.66 87 ASN A CA 1
ATOM 682 C C . ASN A 1 87 ? 13.712 0.186 -12.280 1.00 60.66 87 ASN A C 1
ATOM 684 O O . ASN A 1 87 ? 13.414 1.379 -12.349 1.00 60.66 87 ASN A O 1
ATOM 688 N N . GLY A 1 88 ? 14.888 -0.287 -12.702 1.00 51.50 88 GLY A N 1
ATOM 689 C CA . GLY A 1 88 ? 16.044 0.555 -13.052 1.00 51.50 88 GLY A CA 1
ATOM 690 C C . GLY A 1 88 ? 15.906 1.355 -14.349 1.00 51.50 88 GLY A C 1
ATOM 691 O O . GLY A 1 88 ? 16.905 1.804 -14.907 1.00 51.50 88 GLY A O 1
ATOM 692 N N . GLU A 1 89 ? 14.685 1.505 -14.848 1.00 48.56 89 GLU A N 1
ATOM 693 C CA . GLU A 1 89 ? 14.384 1.906 -16.205 1.00 48.56 89 GLU A CA 1
ATOM 694 C C . GLU A 1 89 ? 13.609 3.227 -16.212 1.00 48.56 89 GLU A C 1
ATOM 696 O O . GLU A 1 89 ? 12.443 3.318 -15.831 1.00 48.56 89 GLU A O 1
ATOM 701 N N . LEU A 1 90 ? 14.275 4.278 -16.693 1.00 47.19 90 LEU A N 1
ATOM 702 C CA . LEU A 1 90 ? 13.583 5.418 -17.280 1.00 47.19 90 LEU A CA 1
ATOM 703 C C . LEU A 1 90 ? 13.098 4.975 -18.666 1.00 47.19 90 LEU A C 1
ATOM 705 O O . LEU A 1 90 ? 13.751 5.272 -19.666 1.00 47.19 90 LEU A O 1
ATOM 709 N N . THR A 1 91 ? 11.984 4.234 -18.715 1.00 44.75 91 THR A N 1
ATOM 710 C CA . THR A 1 91 ? 11.325 3.796 -19.957 1.00 44.75 91 THR A CA 1
ATOM 711 C C . THR A 1 91 ? 10.794 4.997 -20.735 1.00 44.75 91 THR A C 1
ATOM 713 O O . THR A 1 91 ? 9.615 5.341 -20.682 1.00 44.75 91 THR A O 1
ATOM 716 N N . LEU A 1 92 ? 11.688 5.638 -21.481 1.00 44.22 92 LEU A N 1
ATOM 717 C CA . LEU A 1 92 ? 11.376 6.560 -22.565 1.00 44.22 92 LEU A CA 1
ATOM 718 C C . LEU A 1 92 ? 11.151 5.753 -23.852 1.00 44.22 92 LEU A C 1
ATOM 720 O O . LEU A 1 92 ? 11.876 5.909 -24.833 1.00 44.22 92 LEU A O 1
ATOM 724 N N . THR A 1 93 ? 10.174 4.843 -23.819 1.00 36.12 93 THR A N 1
ATOM 725 C CA . THR A 1 93 ? 9.724 4.101 -25.002 1.00 36.12 93 THR A CA 1
ATOM 726 C C . THR A 1 93 ? 9.207 5.085 -26.047 1.00 36.12 93 THR A C 1
ATOM 728 O O . THR A 1 93 ? 8.414 5.966 -25.724 1.00 36.12 93 THR A O 1
ATOM 731 N N . ASP A 1 94 ? 9.699 4.950 -27.278 1.00 41.28 94 ASP A N 1
ATOM 732 C CA . ASP A 1 94 ? 9.345 5.752 -28.459 1.00 41.28 94 ASP A CA 1
ATOM 733 C C . ASP A 1 94 ? 9.604 7.276 -28.374 1.00 41.28 94 ASP A C 1
ATOM 735 O O . ASP A 1 94 ? 9.314 8.018 -29.315 1.00 41.28 94 ASP A O 1
ATOM 739 N N . THR A 1 95 ? 10.244 7.769 -27.306 1.00 53.03 95 THR A N 1
ATOM 740 C CA . THR A 1 95 ? 10.595 9.192 -27.166 1.00 53.03 95 THR A CA 1
ATOM 741 C C . THR A 1 95 ? 11.801 9.566 -28.036 1.00 53.03 95 THR A C 1
ATOM 743 O O . THR A 1 95 ? 12.959 9.387 -27.647 1.00 53.03 95 THR A O 1
ATOM 746 N N . LEU A 1 96 ? 11.545 10.163 -29.202 1.00 49.00 96 LEU A N 1
ATOM 747 C CA . LEU A 1 96 ? 12.580 10.636 -30.129 1.00 49.00 96 LEU A CA 1
ATOM 748 C C . LEU A 1 96 ? 13.283 11.919 -29.632 1.00 49.00 96 LEU A C 1
ATOM 750 O O . LEU A 1 96 ? 13.001 13.026 -30.087 1.00 49.00 96 LEU A O 1
ATOM 754 N N . ILE A 1 97 ? 14.231 11.778 -28.702 1.00 59.91 97 ILE A N 1
ATOM 755 C CA . ILE A 1 97 ? 15.054 12.898 -28.216 1.00 59.91 97 ILE A CA 1
ATOM 756 C C . ILE A 1 97 ? 16.216 13.165 -29.189 1.00 59.91 97 ILE A C 1
ATOM 758 O O . ILE A 1 97 ? 17.282 12.556 -29.094 1.00 59.91 97 ILE A O 1
ATOM 762 N N . GLN A 1 98 ? 16.015 14.102 -30.115 1.00 56.97 98 GLN A N 1
ATOM 763 C CA . GLN A 1 98 ? 17.045 14.610 -31.031 1.00 56.97 98 GLN A CA 1
ATOM 764 C C . GLN A 1 98 ? 17.537 16.013 -30.622 1.00 56.97 98 GLN A C 1
ATOM 766 O O . GLN A 1 98 ? 16.945 16.678 -29.776 1.00 56.97 98 GLN A O 1
ATOM 771 N N . ASP A 1 99 ? 18.652 16.456 -31.215 1.00 60.88 99 ASP A N 1
ATOM 772 C CA . ASP A 1 99 ? 19.126 17.850 -31.194 1.00 60.88 99 ASP A CA 1
ATOM 773 C C . ASP A 1 99 ? 19.370 18.521 -29.822 1.00 60.88 99 ASP A C 1
ATOM 775 O O . ASP A 1 99 ? 19.403 19.751 -29.717 1.00 60.88 99 ASP A O 1
ATOM 779 N N . VAL A 1 100 ? 19.633 17.739 -28.767 1.00 65.38 100 VAL A N 1
ATOM 780 C CA . VAL A 1 100 ? 19.882 18.269 -27.414 1.00 65.38 100 VAL A CA 1
ATOM 781 C C . VAL A 1 100 ? 21.155 19.126 -27.359 1.00 65.38 100 VAL A C 1
ATOM 783 O O . VAL A 1 100 ? 22.280 18.636 -27.475 1.00 65.38 100 VAL A O 1
ATOM 786 N N . ARG A 1 101 ? 20.974 20.429 -27.127 1.00 70.75 101 ARG A N 1
ATOM 787 C CA . ARG A 1 101 ? 22.039 21.444 -27.034 1.00 70.75 101 ARG A CA 1
ATOM 788 C C . ARG A 1 101 ? 22.289 21.830 -25.568 1.00 70.75 101 ARG A C 1
ATOM 790 O O . ARG A 1 101 ? 21.418 21.680 -24.721 1.00 70.75 101 ARG A O 1
ATOM 797 N N . GLY A 1 102 ? 23.488 22.331 -25.260 1.00 72.75 102 GLY A N 1
ATOM 798 C CA . GLY A 1 102 ? 23.811 22.916 -23.945 1.00 72.75 102 GLY A CA 1
ATOM 799 C C . GLY A 1 102 ? 24.112 21.940 -22.795 1.00 72.75 102 GLY A C 1
ATOM 800 O O . GLY A 1 102 ? 24.369 22.391 -21.683 1.00 72.75 102 GLY A O 1
ATOM 801 N N . LEU A 1 103 ? 24.125 20.621 -23.025 1.00 78.75 103 LEU A N 1
ATOM 802 C CA . LEU A 1 103 ? 24.452 19.640 -21.979 1.00 78.75 103 LEU A CA 1
ATOM 803 C C . LEU A 1 103 ? 25.883 19.806 -21.440 1.00 78.75 103 LEU A C 1
ATOM 805 O O . LEU A 1 103 ? 26.854 19.771 -22.201 1.00 78.75 103 LEU A O 1
ATOM 809 N N . SER A 1 104 ? 26.010 19.870 -20.111 1.00 79.75 104 SER A N 1
ATOM 810 C CA . SER A 1 104 ? 27.299 19.796 -19.416 1.00 79.75 104 SER A CA 1
ATOM 811 C C . SER A 1 104 ? 28.012 18.463 -19.693 1.00 79.75 104 SER A C 1
ATOM 813 O O . SER A 1 104 ? 27.377 17.446 -19.991 1.00 79.75 104 SER A O 1
ATOM 815 N N . ARG A 1 105 ? 29.345 18.432 -19.545 1.00 75.88 105 ARG A N 1
ATOM 816 C CA . ARG A 1 105 ? 30.148 17.201 -19.701 1.00 75.88 105 ARG A CA 1
ATOM 817 C C . ARG A 1 105 ? 29.645 16.067 -18.798 1.00 75.88 105 ARG A C 1
ATOM 819 O O . ARG A 1 105 ? 29.535 14.934 -19.256 1.00 75.88 105 ARG A O 1
ATOM 826 N N . LEU A 1 106 ? 29.285 16.394 -17.556 1.00 74.69 106 LEU A N 1
ATOM 827 C CA . LEU A 1 106 ? 28.754 15.448 -16.577 1.00 74.69 106 LEU A CA 1
ATOM 828 C C . LEU A 1 106 ? 27.389 14.890 -17.017 1.00 74.69 106 LEU A C 1
ATOM 830 O O . LEU A 1 106 ? 27.191 13.678 -16.988 1.00 74.69 106 LEU A O 1
ATOM 834 N N . ASN A 1 107 ? 26.490 15.730 -17.541 1.00 77.50 107 ASN A N 1
ATOM 835 C CA . ASN A 1 107 ? 25.193 15.274 -18.050 1.00 77.50 107 ASN A CA 1
ATOM 836 C C . ASN A 1 107 ? 25.349 14.416 -19.322 1.00 77.50 107 ASN A C 1
ATOM 838 O O . ASN A 1 107 ? 24.677 13.392 -19.445 1.00 77.50 107 ASN A O 1
ATOM 842 N N . LYS A 1 108 ? 26.282 14.762 -20.228 1.00 77.31 108 LYS A N 1
ATOM 843 C CA . LYS A 1 108 ? 26.652 13.905 -21.376 1.00 77.31 108 LYS A CA 1
ATOM 844 C C . LYS A 1 108 ? 27.143 12.519 -20.911 1.00 77.31 108 LYS A C 1
ATOM 846 O O . LYS A 1 108 ? 26.797 11.517 -21.532 1.00 77.31 108 LYS A O 1
ATOM 851 N N . GLN A 1 109 ? 27.920 12.440 -19.825 1.00 75.25 109 GLN A N 1
ATOM 852 C CA . GLN A 1 109 ? 28.408 11.166 -19.271 1.00 75.25 109 GLN A CA 1
ATOM 853 C C . GLN A 1 109 ? 27.295 10.347 -18.595 1.00 75.25 109 GLN A C 1
ATOM 855 O O . GLN A 1 109 ? 27.177 9.157 -18.880 1.00 75.25 109 GLN A O 1
ATOM 860 N N . LEU A 1 110 ? 26.439 10.972 -17.777 1.00 77.38 110 LEU A N 1
ATOM 861 C CA . LEU A 1 110 ? 25.301 10.298 -17.134 1.00 77.38 110 LEU A CA 1
ATOM 862 C C . LEU A 1 110 ? 24.306 9.719 -18.152 1.00 77.38 110 LEU A C 1
ATOM 864 O O . LEU A 1 110 ? 23.773 8.634 -17.934 1.00 77.38 110 LEU A O 1
ATOM 868 N N . LEU A 1 111 ? 24.077 10.402 -19.279 1.00 74.06 111 LEU A N 1
ATOM 869 C CA . LEU A 1 111 ? 23.232 9.886 -20.360 1.00 74.06 111 LEU A CA 1
ATOM 870 C C . LEU A 1 111 ? 23.837 8.638 -21.018 1.00 74.06 111 LEU A C 1
ATOM 872 O O . LEU A 1 111 ? 23.131 7.645 -21.184 1.00 74.06 111 LEU A O 1
ATOM 876 N N . LYS A 1 112 ? 25.145 8.634 -21.319 1.00 72.81 112 LYS A N 1
ATOM 877 C CA . LYS A 1 112 ? 25.826 7.436 -21.851 1.00 72.81 112 LYS A CA 1
ATOM 878 C C . LYS A 1 112 ? 25.817 6.274 -20.853 1.00 72.81 112 LYS A C 1
ATOM 880 O O . LYS A 1 112 ? 25.581 5.139 -21.253 1.00 72.81 112 LYS A O 1
ATOM 885 N N . GLN A 1 113 ? 25.987 6.549 -19.556 1.00 75.56 113 GLN A N 1
ATOM 886 C CA . GLN A 1 113 ? 25.867 5.538 -18.495 1.00 75.56 113 GLN A CA 1
ATOM 887 C C . GLN A 1 113 ? 24.447 4.945 -18.400 1.00 75.56 113 GLN A C 1
ATOM 889 O O . GLN A 1 113 ? 24.294 3.781 -18.046 1.00 75.56 113 GLN A O 1
ATOM 894 N N . ARG A 1 114 ? 23.414 5.719 -18.756 1.00 70.25 114 ARG A N 1
ATOM 895 C CA . ARG A 1 114 ? 22.005 5.287 -18.832 1.00 70.25 114 ARG A CA 1
ATOM 896 C C . ARG A 1 114 ? 21.597 4.767 -20.221 1.00 70.25 114 ARG A C 1
ATOM 898 O O . ARG A 1 114 ? 20.417 4.757 -20.548 1.00 70.25 114 ARG A O 1
ATOM 905 N N . GLY A 1 115 ? 22.559 4.344 -21.044 1.00 63.03 115 GLY A N 1
ATOM 906 C CA . GLY A 1 115 ? 22.297 3.662 -22.316 1.00 63.03 115 GLY A CA 1
ATOM 907 C C . GLY A 1 115 ? 21.899 4.560 -23.493 1.00 63.03 115 GLY A C 1
ATOM 908 O O . GLY A 1 115 ? 21.530 4.031 -24.543 1.00 63.03 115 GLY A O 1
ATOM 909 N N . ALA A 1 116 ? 21.987 5.891 -23.372 1.00 66.75 116 ALA A N 1
ATOM 910 C CA . ALA A 1 116 ? 21.683 6.798 -24.478 1.00 66.75 116 ALA A CA 1
ATOM 911 C C . ALA A 1 116 ? 22.656 6.591 -25.656 1.00 66.75 116 ALA A C 1
ATOM 913 O O . ALA A 1 116 ? 23.876 6.694 -25.499 1.00 66.75 116 ALA A O 1
ATOM 914 N N . LYS A 1 117 ? 22.110 6.324 -26.849 1.00 63.19 117 LYS A N 1
ATOM 915 C CA . LYS A 1 117 ? 22.872 6.067 -28.081 1.00 63.19 117 LYS A CA 1
ATOM 916 C C . LYS A 1 117 ? 22.887 7.311 -28.969 1.00 63.19 117 LYS A C 1
ATOM 918 O O . LYS A 1 117 ? 21.844 7.735 -29.454 1.00 63.19 117 LYS A O 1
ATOM 923 N N . GLY A 1 118 ? 24.075 7.862 -29.205 1.00 61.12 118 GLY A N 1
ATOM 924 C CA . GLY A 1 118 ? 24.298 9.011 -30.085 1.00 61.12 118 GLY A CA 1
ATOM 925 C C . GLY A 1 118 ? 25.447 9.898 -29.602 1.00 61.12 118 GLY A C 1
ATOM 926 O O . GLY A 1 118 ? 25.714 9.984 -28.403 1.00 61.12 118 GLY A O 1
ATOM 927 N N . GLU A 1 119 ? 26.121 10.570 -30.534 1.00 54.00 119 GLU A N 1
ATOM 928 C CA . GLU A 1 119 ? 27.065 11.648 -30.219 1.00 54.00 119 GLU A CA 1
ATOM 929 C C . GLU A 1 119 ? 26.416 13.005 -30.530 1.00 54.00 119 GLU A C 1
ATOM 931 O O . GLU A 1 119 ? 25.878 13.171 -31.628 1.00 54.00 119 GLU A O 1
ATOM 936 N N . PRO A 1 120 ? 26.470 13.994 -29.618 1.00 52.62 120 PRO A N 1
ATOM 937 C CA . PRO A 1 120 ? 26.013 15.348 -29.911 1.00 52.62 120 PRO A CA 1
ATOM 938 C C . PRO A 1 120 ? 26.791 15.975 -31.075 1.00 52.62 120 PRO A C 1
ATOM 940 O O . PRO A 1 120 ? 28.017 15.861 -31.149 1.00 52.62 120 PRO A O 1
ATOM 943 N N . LEU A 1 121 ? 26.094 16.708 -31.947 1.00 48.53 121 LEU A N 1
ATOM 944 C CA . LEU A 1 121 ? 26.714 17.528 -32.992 1.00 48.53 121 LEU A CA 1
ATOM 945 C C . LEU A 1 121 ? 27.366 18.778 -32.374 1.00 48.53 121 LEU A C 1
ATOM 947 O O . LEU A 1 121 ? 26.824 19.882 -32.406 1.00 48.53 121 LEU A O 1
ATOM 951 N N . ASP A 1 122 ? 28.545 18.596 -31.777 1.00 51.12 122 ASP A N 1
ATOM 952 C CA . ASP A 1 122 ? 29.318 19.689 -31.186 1.00 51.12 122 ASP A CA 1
ATOM 953 C C . ASP A 1 122 ? 29.798 20.673 -32.278 1.00 51.12 122 ASP A C 1
ATOM 955 O O . ASP A 1 122 ? 30.529 20.307 -33.205 1.00 51.12 122 ASP A O 1
ATOM 959 N N . ARG A 1 123 ? 29.399 21.951 -32.131 1.00 45.28 123 ARG A N 1
ATOM 960 C CA . ARG A 1 123 ? 29.547 23.059 -33.111 1.00 45.28 123 ARG A CA 1
ATOM 961 C C . ARG A 1 123 ? 30.933 23.194 -33.760 1.00 45.28 123 ARG A C 1
ATOM 963 O O . ARG A 1 123 ? 31.044 23.683 -34.881 1.00 45.28 123 ARG A O 1
ATOM 970 N N . LEU A 1 124 ? 31.986 22.767 -33.063 1.00 45.72 124 LEU A N 1
ATOM 971 C CA . LEU A 1 124 ? 33.379 22.862 -33.507 1.00 45.72 124 LEU A CA 1
ATOM 972 C C . LEU A 1 124 ? 33.650 22.099 -34.813 1.00 45.72 124 LEU A C 1
ATOM 974 O O . LEU A 1 124 ? 34.479 22.522 -35.613 1.00 45.72 124 LEU A O 1
ATOM 978 N N . ARG A 1 125 ? 32.944 20.990 -35.076 1.00 49.31 125 ARG A N 1
ATOM 979 C CA . ARG A 1 125 ? 33.235 20.148 -36.252 1.00 49.31 125 ARG A CA 1
ATOM 980 C C . ARG A 1 125 ? 32.877 20.825 -37.581 1.00 49.31 125 ARG A C 1
ATOM 982 O O . ARG A 1 125 ? 33.452 20.490 -38.616 1.00 49.31 125 ARG A O 1
ATOM 989 N N . GLU A 1 126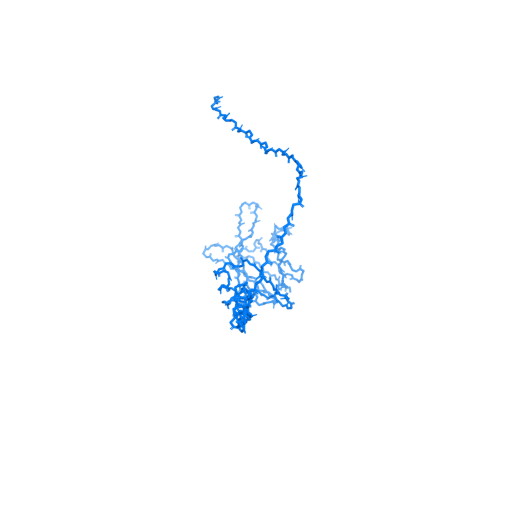 ? 31.950 21.778 -37.550 1.00 46.78 126 GLU A N 1
ATOM 990 C CA . GLU A 1 126 ? 31.458 22.490 -38.730 1.00 46.78 126 GLU A CA 1
ATOM 991 C C . GLU A 1 126 ? 32.246 23.779 -39.005 1.00 46.78 126 GLU A C 1
ATOM 993 O O . GLU A 1 126 ? 32.583 24.057 -40.159 1.00 46.78 126 GLU A O 1
ATOM 998 N N . THR A 1 127 ? 32.643 24.513 -37.957 1.00 44.03 127 THR A N 1
ATOM 999 C CA . THR A 1 127 ? 33.575 25.643 -38.092 1.00 44.03 127 THR A CA 1
ATOM 1000 C C . THR A 1 127 ? 34.954 25.171 -38.552 1.00 44.03 127 THR A C 1
ATOM 1002 O O . THR A 1 127 ? 35.500 25.753 -39.488 1.00 44.03 127 THR A O 1
ATOM 1005 N N . SER A 1 128 ? 35.483 24.070 -37.999 1.00 49.97 128 SER A N 1
ATOM 1006 C CA . SER A 1 128 ? 36.747 23.483 -38.465 1.00 49.97 128 SER A CA 1
ATOM 1007 C C . SER A 1 128 ? 36.680 23.019 -39.922 1.00 49.97 128 SER A C 1
ATOM 1009 O O . SER A 1 128 ? 37.612 23.300 -40.671 1.00 49.97 128 SER A O 1
ATOM 1011 N N . LYS A 1 129 ? 35.587 22.377 -40.371 1.00 52.38 129 LYS A N 1
ATOM 1012 C CA . LYS A 1 129 ? 35.432 22.007 -41.792 1.00 52.38 129 LYS A CA 1
ATOM 1013 C C . LYS A 1 129 ? 35.429 23.233 -42.707 1.00 52.38 129 LYS A C 1
ATOM 1015 O O . LYS A 1 129 ? 36.177 23.248 -43.681 1.00 52.38 129 LYS A O 1
ATOM 1020 N N . LYS A 1 130 ? 34.652 24.275 -42.380 1.00 51.75 130 LYS A N 1
ATOM 1021 C CA . LYS A 1 130 ? 34.610 25.516 -43.176 1.00 51.75 130 LYS A CA 1
ATOM 1022 C C . LYS A 1 130 ? 35.972 26.221 -43.207 1.00 51.75 130 LYS A C 1
ATOM 1024 O O . LYS A 1 130 ? 36.414 26.613 -44.282 1.00 51.75 130 LYS A O 1
ATOM 1029 N N . ALA A 1 131 ? 36.681 26.304 -42.080 1.00 47.19 131 ALA A N 1
ATOM 1030 C CA . ALA A 1 131 ? 38.026 26.885 -42.019 1.00 47.19 131 ALA A CA 1
ATOM 1031 C C . ALA A 1 131 ? 39.057 26.092 -42.849 1.00 47.19 131 ALA A C 1
ATOM 1033 O O . ALA A 1 131 ? 39.824 26.678 -43.610 1.00 47.19 131 ALA A O 1
ATOM 1034 N N . MET A 1 132 ? 39.045 24.759 -42.754 1.00 51.91 132 MET A N 1
ATOM 1035 C CA . MET A 1 132 ? 39.969 23.887 -43.490 1.00 51.91 132 MET A CA 1
ATOM 1036 C C . MET A 1 132 ? 39.710 23.923 -45.006 1.00 51.91 132 MET A C 1
ATOM 1038 O O . MET A 1 132 ? 40.650 23.919 -45.798 1.00 51.91 132 MET A O 1
ATOM 1042 N N . GLN A 1 133 ? 38.443 24.039 -45.416 1.00 47.97 133 GLN A N 1
ATOM 1043 C CA . GLN A 1 133 ? 38.065 24.161 -46.824 1.00 47.97 133 GLN A CA 1
ATOM 1044 C C . GLN A 1 133 ? 38.378 25.558 -47.393 1.00 47.97 133 GLN A C 1
ATOM 1046 O O . GLN A 1 133 ? 38.887 25.649 -48.507 1.00 47.97 133 GLN A O 1
ATOM 1051 N N . MET A 1 134 ? 38.201 26.633 -46.612 1.00 46.94 134 MET A N 1
ATOM 1052 C CA . MET A 1 134 ? 38.668 27.987 -46.967 1.00 46.94 134 MET A CA 1
ATOM 1053 C C . MET A 1 134 ? 40.192 28.027 -47.166 1.00 46.94 134 MET A C 1
ATOM 1055 O O . MET A 1 134 ? 40.669 28.549 -48.173 1.00 46.94 134 MET A O 1
ATOM 1059 N 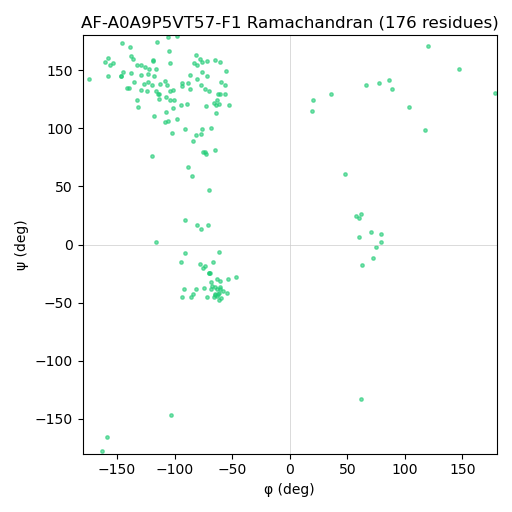N . ALA A 1 135 ? 40.963 27.418 -46.258 1.00 45.69 135 ALA A N 1
ATOM 1060 C CA . ALA A 1 135 ? 42.419 27.321 -46.385 1.00 45.69 135 ALA A CA 1
ATOM 1061 C C . ALA A 1 135 ? 42.850 26.559 -47.655 1.00 45.69 135 ALA A C 1
ATOM 1063 O O . ALA A 1 135 ? 43.796 26.969 -48.327 1.00 45.69 135 ALA A O 1
ATOM 1064 N N . SER A 1 136 ? 42.121 25.499 -48.026 1.00 43.75 136 SER A N 1
ATOM 1065 C CA . SER A 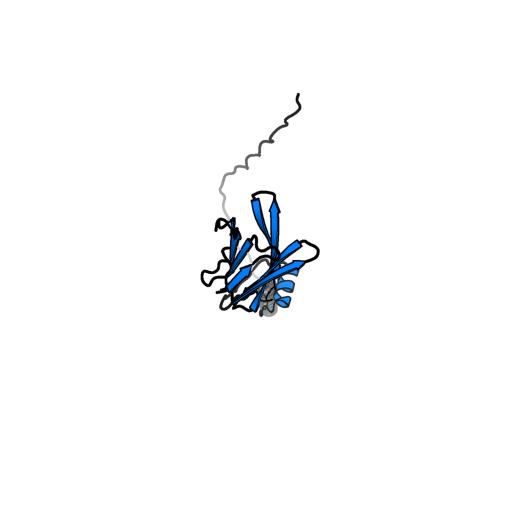1 136 ? 42.376 24.729 -49.252 1.00 43.75 136 SER A CA 1
ATOM 1066 C C . SER A 1 136 ? 42.039 25.475 -50.549 1.00 43.75 136 SER A C 1
ATOM 1068 O O . SER A 1 136 ? 42.596 25.131 -51.587 1.00 43.75 136 SER A O 1
ATOM 1070 N N . VAL A 1 137 ? 41.139 26.464 -50.523 1.00 47.31 137 VAL A N 1
ATOM 1071 C CA . VAL A 1 137 ? 40.833 27.316 -51.690 1.00 47.31 137 VAL A CA 1
ATOM 1072 C C . VAL A 1 137 ? 41.877 28.429 -51.836 1.00 47.31 137 VAL A C 1
ATOM 1074 O O . VAL A 1 137 ? 42.312 28.747 -52.945 1.00 47.31 137 VAL A O 1
ATOM 1077 N N . LEU A 1 138 ? 42.338 28.993 -50.716 1.00 42.69 138 LEU A N 1
ATOM 1078 C CA . LEU A 1 138 ? 43.347 30.056 -50.714 1.00 42.69 138 LEU A CA 1
ATOM 1079 C C . LEU A 1 138 ? 44.733 29.567 -51.169 1.00 42.69 138 LEU A C 1
ATOM 1081 O O . LEU A 1 138 ? 45.444 30.319 -51.833 1.00 42.69 138 LEU A O 1
ATOM 1085 N N . SER A 1 139 ? 45.107 28.313 -50.890 1.00 43.88 139 SER A N 1
ATOM 1086 C CA . SER A 1 139 ? 46.381 27.741 -51.357 1.00 43.88 139 SER A CA 1
ATOM 1087 C C . SER A 1 139 ? 46.432 27.494 -52.872 1.00 43.88 139 SER A C 1
ATOM 1089 O O . SER A 1 139 ? 47.516 27.517 -53.455 1.00 43.88 139 SER A O 1
ATOM 1091 N N . THR A 1 140 ? 45.283 27.315 -53.536 1.00 41.94 140 THR A N 1
ATOM 1092 C CA . THR A 1 140 ? 45.219 27.135 -54.997 1.00 41.94 140 THR A CA 1
ATOM 1093 C C . THR A 1 140 ? 45.354 28.429 -55.809 1.00 41.94 140 THR A C 1
ATOM 1095 O O . THR A 1 140 ? 45.663 28.361 -56.998 1.00 41.94 140 THR A O 1
ATOM 1098 N N . PHE A 1 141 ? 45.171 29.617 -55.215 1.00 36.12 141 PHE A N 1
ATOM 1099 C CA . PHE A 1 141 ? 45.105 30.874 -55.977 1.00 36.12 141 PHE A CA 1
ATOM 1100 C C . PHE A 1 141 ? 46.478 31.539 -56.208 1.00 36.12 141 PHE A C 1
ATOM 1102 O O . PHE A 1 141 ? 46.789 32.624 -55.708 1.00 36.12 141 PHE A O 1
ATOM 1109 N N . LYS A 1 142 ? 47.324 30.874 -57.003 1.00 38.59 142 LYS A N 1
ATOM 1110 C CA . LYS A 1 142 ? 48.657 31.359 -57.396 1.00 38.59 142 LYS A CA 1
ATOM 1111 C C . LYS A 1 142 ? 48.547 32.578 -58.331 1.00 38.59 142 LYS A C 1
ATOM 1113 O O . LYS A 1 142 ? 48.308 32.428 -59.526 1.00 38.59 142 LYS A O 1
ATOM 1118 N N . ARG A 1 143 ? 48.729 33.790 -57.787 1.00 32.38 143 ARG A N 1
ATOM 1119 C CA . ARG A 1 143 ? 48.648 35.063 -58.535 1.00 32.38 143 ARG A CA 1
ATOM 1120 C C . ARG A 1 143 ? 49.607 35.106 -59.745 1.00 32.38 143 ARG A C 1
ATOM 1122 O O . ARG A 1 143 ? 50.811 34.948 -59.535 1.00 32.38 143 ARG A O 1
ATOM 1129 N N . PRO A 1 144 ? 49.141 35.454 -60.959 1.00 28.95 144 PRO A N 1
ATOM 1130 C CA . PRO A 1 144 ? 49.988 36.073 -61.977 1.00 28.95 144 PRO A CA 1
ATOM 1131 C C . PRO A 1 144 ? 50.221 37.560 -61.641 1.00 28.95 144 PRO A C 1
ATOM 1133 O O . PRO A 1 144 ? 49.367 38.215 -61.043 1.00 28.95 144 PRO A O 1
ATOM 1136 N N . SER A 1 145 ? 51.382 38.108 -62.005 1.00 34.69 145 SER A N 1
ATOM 1137 C CA . SER A 1 145 ? 51.765 39.496 -61.696 1.00 34.69 145 SER A CA 1
ATOM 1138 C C . SER A 1 145 ? 51.566 40.431 -62.891 1.00 34.69 145 SER A C 1
ATOM 1140 O O . SER A 1 145 ? 52.194 40.218 -63.921 1.00 34.69 145 SER A O 1
ATOM 1142 N N . THR A 1 146 ? 50.795 41.516 -62.732 1.00 28.61 146 THR A N 1
ATOM 1143 C CA . THR A 1 146 ? 50.805 42.665 -63.667 1.00 28.61 146 THR A CA 1
ATOM 1144 C C . THR A 1 146 ? 50.591 43.988 -62.910 1.00 28.61 146 THR A C 1
ATOM 1146 O O . THR A 1 146 ? 49.935 44.000 -61.869 1.00 28.61 146 THR A O 1
ATOM 1149 N N . LYS A 1 147 ? 51.174 45.091 -63.404 1.00 31.78 147 LYS A N 1
ATOM 1150 C CA . LYS A 1 147 ? 50.999 46.484 -62.917 1.00 31.78 147 LYS A CA 1
ATOM 1151 C C . LYS A 1 147 ? 49.965 47.254 -63.770 1.00 31.78 147 LYS A C 1
ATOM 1153 O O . LYS A 1 147 ? 49.538 46.716 -64.783 1.00 31.78 147 LYS A O 1
ATOM 1158 N N . VAL A 1 148 ? 49.733 48.533 -63.398 1.00 27.17 148 VAL A N 1
ATOM 1159 C CA . VAL A 1 148 ? 49.075 49.689 -64.090 1.00 27.17 148 VAL A CA 1
ATOM 1160 C C . VAL A 1 148 ? 47.829 50.132 -63.292 1.00 27.17 148 VAL A C 1
ATOM 1162 O O . VAL A 1 148 ? 46.881 49.367 -63.213 1.00 27.17 148 VAL A O 1
ATOM 1165 N N . VAL A 1 149 ? 47.839 51.178 -62.443 1.00 27.16 149 VAL A N 1
ATOM 1166 C CA . VAL A 1 149 ? 48.067 52.652 -62.575 1.00 27.16 149 VAL A CA 1
ATOM 1167 C C . VAL A 1 149 ? 46.737 53.441 -62.515 1.00 27.16 149 VAL A C 1
ATOM 1169 O O . VAL A 1 149 ? 45.881 53.262 -63.364 1.00 27.16 149 VAL A O 1
ATOM 1172 N N . LEU A 1 150 ? 46.644 54.307 -61.490 1.00 26.77 150 LEU A N 1
ATOM 1173 C CA . LEU A 1 150 ? 45.861 55.551 -61.287 1.00 26.77 150 LEU A CA 1
ATOM 1174 C C . LEU A 1 150 ? 44.426 55.732 -61.857 1.00 26.77 150 LEU A C 1
ATOM 1176 O O . LEU A 1 150 ? 44.192 55.686 -63.057 1.00 26.77 150 LEU A O 1
ATOM 1180 N N . GLY A 1 151 ? 43.520 56.158 -60.963 1.00 24.72 151 GLY A N 1
ATOM 1181 C CA . GLY A 1 151 ? 42.204 56.780 -61.209 1.00 24.72 151 GLY A CA 1
ATOM 1182 C C . GLY A 1 151 ? 41.740 57.535 -59.942 1.00 24.72 151 GLY A C 1
ATOM 1183 O O . GLY A 1 151 ? 42.260 57.248 -58.864 1.00 24.72 151 GLY A O 1
ATOM 1184 N N . SER A 1 152 ? 40.844 58.529 -60.042 1.00 27.78 152 SER A N 1
ATOM 1185 C CA . SER A 1 152 ? 40.654 59.582 -59.009 1.00 27.78 152 SER A CA 1
ATOM 1186 C C . SER A 1 152 ? 39.191 59.970 -58.694 1.00 27.78 152 SER A C 1
ATOM 1188 O O . SER A 1 152 ? 38.311 59.669 -59.492 1.00 27.78 152 SER A O 1
ATOM 1190 N N . ALA A 1 153 ? 39.000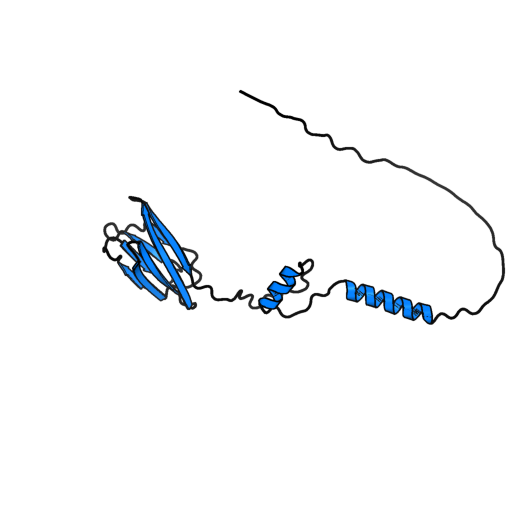 60.763 -57.618 1.00 27.86 153 ALA A N 1
ATOM 1191 C CA . ALA A 1 153 ? 37.750 61.360 -57.074 1.00 27.86 153 ALA A CA 1
ATOM 1192 C C . ALA A 1 153 ? 36.841 60.388 -56.260 1.00 27.86 153 ALA A C 1
ATOM 1194 O O . ALA A 1 153 ? 36.807 59.208 -56.585 1.00 27.86 153 ALA A O 1
ATOM 1195 N N . SER A 1 154 ? 36.199 60.721 -55.117 1.00 29.22 154 SER A N 1
ATOM 1196 C CA . SER A 1 154 ? 35.585 61.959 -54.543 1.00 29.22 154 SER A CA 1
ATOM 1197 C C . SER A 1 154 ? 34.123 62.179 -54.988 1.00 29.22 154 SER A C 1
ATOM 1199 O O . SER A 1 154 ? 33.842 61.948 -56.158 1.00 29.22 154 SER A O 1
ATOM 1201 N N . THR A 1 155 ? 33.163 62.663 -54.175 1.00 33.56 155 THR A N 1
ATOM 1202 C CA . THR A 1 155 ? 33.083 62.976 -52.712 1.00 33.56 155 THR A CA 1
ATOM 1203 C C . THR A 1 155 ? 32.289 61.853 -51.952 1.00 33.56 155 THR A C 1
ATOM 1205 O O . THR A 1 155 ? 32.473 60.708 -52.353 1.00 33.56 155 THR A O 1
ATOM 1208 N N . ASP A 1 156 ? 31.473 61.953 -50.873 1.00 30.88 156 ASP A N 1
ATOM 1209 C CA . ASP A 1 156 ? 30.986 63.034 -49.967 1.00 30.88 156 ASP A CA 1
ATOM 1210 C C . ASP A 1 156 ? 30.482 62.515 -48.578 1.00 30.88 156 ASP A C 1
ATOM 1212 O O . ASP A 1 156 ? 30.762 61.377 -48.204 1.00 30.88 156 ASP A O 1
ATOM 1216 N N . ASN A 1 157 ? 29.753 63.352 -47.814 1.00 34.25 157 ASN A N 1
ATOM 1217 C CA . ASN A 1 157 ? 29.314 63.190 -46.415 1.00 34.25 157 ASN A CA 1
ATOM 1218 C C . ASN A 1 157 ? 27.775 63.178 -46.226 1.00 34.25 157 ASN A C 1
ATOM 1220 O O . ASN A 1 157 ? 27.068 63.780 -47.028 1.00 34.25 157 ASN A O 1
ATOM 1224 N N . LEU A 1 158 ? 27.290 62.603 -45.108 1.00 33.53 158 LEU A N 1
ATOM 1225 C CA . LEU A 1 158 ? 26.297 63.130 -44.122 1.00 33.53 158 LEU A CA 1
ATOM 1226 C C . LEU A 1 158 ? 26.054 62.029 -43.040 1.00 33.53 158 LEU A C 1
ATOM 1228 O O . LEU A 1 158 ? 26.084 60.850 -43.374 1.00 33.53 158 LEU A O 1
ATOM 1232 N N . ALA A 1 159 ? 26.115 62.314 -41.728 1.00 33.31 159 ALA A N 1
ATOM 1233 C CA . ALA A 1 159 ? 25.026 62.759 -40.823 1.00 33.31 159 ALA A CA 1
ATOM 1234 C C . ALA A 1 159 ? 23.912 61.700 -40.577 1.00 33.31 159 ALA A C 1
ATOM 1236 O O . ALA A 1 159 ? 23.479 61.060 -41.527 1.00 33.31 159 ALA A O 1
ATOM 1237 N N . SER A 1 160 ? 23.386 61.478 -39.360 1.00 32.06 160 SER A N 1
ATOM 1238 C CA . SER A 1 160 ? 23.688 62.041 -38.021 1.00 32.06 160 SER A CA 1
ATOM 1239 C C . SER A 1 160 ? 23.094 61.171 -36.881 1.00 32.06 160 SER A C 1
ATOM 1241 O O . SER A 1 160 ? 22.460 60.151 -37.136 1.00 32.06 160 SER A O 1
ATOM 1243 N N . ASP A 1 161 ? 23.290 61.641 -35.643 1.00 33.47 161 ASP A N 1
ATOM 1244 C CA . ASP A 1 161 ? 22.481 61.417 -34.430 1.00 33.47 161 ASP A CA 1
ATOM 1245 C C . ASP A 1 161 ? 22.743 60.217 -33.491 1.00 33.47 161 ASP A C 1
ATOM 1247 O O . ASP A 1 161 ? 22.903 59.057 -33.863 1.00 33.47 161 ASP A O 1
ATOM 1251 N N . LEU A 1 162 ? 22.766 60.594 -32.208 1.00 36.12 162 LEU A N 1
ATOM 1252 C CA . LEU A 1 162 ? 22.970 59.839 -30.966 1.00 36.12 162 LEU A CA 1
ATOM 1253 C C . LEU A 1 162 ? 21.677 59.990 -30.123 1.00 36.12 162 LEU A C 1
ATOM 1255 O O . LEU A 1 162 ? 20.924 60.940 -30.358 1.00 36.12 162 LEU A O 1
ATOM 1259 N N . PRO A 1 163 ? 21.382 59.103 -29.151 1.00 40.53 163 PRO A N 1
ATOM 1260 C CA . PRO A 1 163 ? 21.847 59.391 -27.786 1.00 40.53 163 PRO A CA 1
ATOM 1261 C C . PRO A 1 163 ? 22.238 58.159 -26.940 1.00 40.53 163 PRO A C 1
ATOM 1263 O O . PRO A 1 163 ? 22.070 57.006 -27.333 1.00 40.53 163 PRO A O 1
ATOM 1266 N N . GLU A 1 164 ? 22.785 58.446 -25.757 1.00 45.72 164 GLU A N 1
ATOM 1267 C CA . GLU A 1 164 ? 23.300 57.500 -24.756 1.00 45.72 164 GLU A CA 1
ATOM 1268 C C . GLU A 1 164 ? 22.202 56.879 -23.852 1.00 45.72 164 GLU A C 1
ATOM 1270 O O . GLU A 1 164 ? 21.076 57.385 -23.808 1.00 45.72 164 GLU A O 1
ATOM 1275 N N . PRO A 1 165 ? 22.489 55.766 -23.138 1.00 38.31 165 PRO A N 1
ATOM 1276 C CA . PRO A 1 165 ? 21.519 55.084 -22.276 1.00 38.31 165 PRO A CA 1
ATOM 1277 C C . PRO A 1 165 ? 21.338 55.747 -20.898 1.00 38.31 165 PRO A C 1
ATOM 1279 O O . PRO A 1 165 ? 22.250 56.368 -20.360 1.00 38.31 165 PRO A O 1
ATOM 1282 N N . LEU A 1 166 ? 20.162 55.543 -20.295 1.00 39.28 166 LEU A N 1
ATOM 1283 C CA . LEU A 1 166 ? 19.836 55.988 -18.933 1.00 39.28 166 LEU A CA 1
ATOM 1284 C C . LEU A 1 166 ? 20.398 55.040 -17.859 1.00 39.28 166 LEU A C 1
ATOM 1286 O O . LEU A 1 166 ? 20.363 53.819 -18.017 1.00 39.28 166 LEU A O 1
ATOM 1290 N N . GLU A 1 167 ? 20.853 55.615 -16.746 1.00 39.81 167 GLU A N 1
ATOM 1291 C CA . GLU A 1 167 ? 21.366 54.889 -15.578 1.00 39.81 167 GLU A CA 1
ATOM 1292 C C . GLU A 1 167 ? 20.247 54.291 -14.698 1.00 39.81 167 GLU A C 1
ATOM 1294 O O . GLU A 1 167 ? 19.092 54.723 -14.726 1.00 39.81 167 GLU A O 1
ATOM 1299 N N . HIS A 1 168 ? 20.600 53.291 -13.884 1.00 41.09 168 HIS A N 1
ATOM 1300 C CA . HIS A 1 168 ? 19.700 52.683 -12.899 1.00 41.09 168 HIS A CA 1
ATOM 1301 C C . HIS A 1 168 ? 19.761 53.424 -11.549 1.00 41.09 168 HIS A C 1
ATOM 1303 O O . HIS A 1 168 ? 20.861 53.716 -11.085 1.00 41.09 168 HIS A O 1
ATOM 1309 N N . PRO A 1 169 ? 18.627 53.655 -10.860 1.00 48.75 169 PRO A N 1
ATOM 1310 C CA . PRO A 1 169 ? 18.636 54.156 -9.489 1.00 48.75 169 PRO A CA 1
ATOM 1311 C C . PRO A 1 169 ? 18.980 53.046 -8.483 1.00 48.75 169 PRO A C 1
ATOM 1313 O O . PRO A 1 169 ? 18.445 51.936 -8.554 1.00 48.75 169 PRO A O 1
ATOM 1316 N N . GLU A 1 170 ? 19.828 53.364 -7.505 1.00 42.28 170 GLU A N 1
ATOM 1317 C CA . GLU A 1 170 ? 20.073 52.511 -6.339 1.00 42.28 170 GLU A CA 1
ATOM 1318 C C . GLU A 1 170 ? 18.860 52.511 -5.389 1.00 42.28 170 GLU A C 1
ATOM 1320 O O . GLU A 1 170 ? 18.193 53.532 -5.209 1.00 42.28 170 GLU A O 1
ATOM 1325 N N . ALA A 1 171 ? 18.580 51.371 -4.749 1.00 42.06 171 ALA A N 1
ATOM 1326 C CA . ALA A 1 171 ? 17.532 51.247 -3.735 1.00 42.06 171 ALA A CA 1
ATOM 1327 C C . ALA A 1 171 ? 18.150 51.206 -2.330 1.00 42.06 171 ALA A C 1
ATOM 1329 O O . ALA A 1 171 ? 19.011 50.376 -2.038 1.00 42.06 171 ALA A O 1
ATOM 1330 N N . SER A 1 172 ? 17.709 52.112 -1.459 1.00 39.41 172 SER A N 1
ATOM 1331 C CA . SER A 1 172 ? 18.332 52.376 -0.162 1.00 39.41 172 SER A CA 1
ATOM 1332 C C . SER A 1 172 ? 17.844 51.479 0.982 1.00 39.41 172 SER A C 1
ATOM 1334 O O . SER A 1 172 ? 16.660 51.170 1.090 1.00 39.41 172 SER A O 1
ATOM 1336 N N . THR A 1 173 ? 18.783 51.176 1.879 1.00 45.94 173 THR A N 1
ATOM 1337 C CA . THR A 1 173 ? 18.676 51.150 3.351 1.00 45.94 173 THR A CA 1
ATOM 1338 C C . THR A 1 173 ? 17.283 51.040 3.993 1.00 45.94 173 THR A C 1
ATOM 1340 O O . THR A 1 173 ? 16.468 51.956 3.898 1.00 45.94 173 THR A O 1
ATOM 1343 N N . GLN A 1 174 ? 17.098 50.023 4.843 1.00 41.16 174 GLN A N 1
ATOM 1344 C CA . GLN A 1 174 ? 16.221 50.116 6.017 1.00 41.16 174 GLN A CA 1
ATOM 1345 C C . GLN A 1 174 ? 16.953 49.640 7.276 1.00 41.16 174 GLN A C 1
ATOM 1347 O O . GLN A 1 174 ? 17.798 48.747 7.217 1.00 41.16 174 GLN A O 1
ATOM 1352 N N . SER A 1 175 ? 16.630 50.273 8.401 1.00 42.25 175 SER A N 1
ATOM 1353 C CA . SER A 1 175 ? 17.246 50.088 9.716 1.00 42.25 175 SER A CA 1
ATOM 1354 C C . SER A 1 175 ? 16.191 49.767 10.778 1.00 42.25 175 SER A C 1
ATOM 1356 O O . SER A 1 175 ? 15.050 50.195 10.647 1.00 42.25 175 SER A O 1
ATOM 1358 N N . GLU A 1 176 ? 16.621 49.047 11.818 1.00 50.47 176 GLU A N 1
ATOM 1359 C CA . GLU A 1 176 ? 16.225 49.161 13.240 1.00 50.47 176 GLU A CA 1
ATOM 1360 C C . GLU A 1 176 ? 14.897 49.887 13.560 1.00 50.47 176 GLU A C 1
ATOM 1362 O O . GLU A 1 176 ? 14.765 51.085 13.328 1.00 50.47 176 GLU A O 1
ATOM 1367 N N . GLN A 1 177 ? 13.886 49.202 14.110 1.00 37.69 177 GLN A N 1
ATOM 1368 C CA . GLN A 1 177 ? 13.657 48.928 15.558 1.00 37.69 177 GLN A CA 1
ATOM 1369 C C . GLN A 1 177 ? 12.292 49.549 15.972 1.00 37.69 177 GLN A C 1
ATOM 1371 O O . GLN A 1 177 ? 11.721 50.287 15.159 1.00 37.69 177 GLN A O 1
ATOM 1376 N N . PRO A 1 178 ? 11.738 49.307 17.183 1.00 61.81 178 PRO A N 1
ATOM 1377 C CA . PRO A 1 178 ? 12.226 48.484 18.304 1.00 61.81 178 PRO A CA 1
ATOM 1378 C C . PRO A 1 178 ? 11.515 47.131 18.486 1.00 61.81 178 PRO A C 1
ATOM 1380 O O . PRO A 1 178 ? 10.357 46.986 18.035 1.00 61.81 178 PRO A O 1
#

Secondary structure (DSSP, 8-state):
-EEEE-TTSSEEEEE-SSS-EEEEETTT--EEEEE---SS-EEEEEEEEETTEEEEEEEETTS-EEEEEEEEETTEEEEEEEEE---S----TT-------S--HHHHHHHHHTT-------THHHHHHHHHHHHHHHTT--PPP------------------PPPPPPPPP------

pLDDT: mean 70.16, std 25.0, range [24.72, 98.19]

Sequence (178 aa):
TCVVYSSQGHQVVSGSWDETIRLWDAMSGQCHVVIENIKSRIASISWSRISDVNCFVAGYDNGNVCLWQVVENGDACHVRLRWRTVNGELTLTDTLIQDVRGLSRLNKQLLKQRGAKGEPLDRLRETSKKAMQMASVLSTFKRPSTKVVLGSASTDNLASDLPEPLEHPEASTQSEQP

Radius of gyration: 36.19 Å; Cα contacts (8 Å, |Δi|>4): 217; chains: 1; bounding box: 68×72×83 Å

Foldseek 3Di:
DEKDAWPVRQWIWDFAQQQWIFIAGNPPRDTQDIDHPNPFGWPYKDWDQDVNWTWMWTAGPVGKIWIKTWDCDDPHIDIDTPDMDDPPDPPPDPPPDPQDPDDDPVRVVVCVVNVNDDDHPDPVVVVVVVVVVVVVVVVPPDDDDDDDDDDDDDDDDDDDDDDDDDDDDDDDDDDDDD

Nearest PDB structures (foldseek):
  3v7d-assembly1_B  TM=9.000E-01  e=1.061E-03  Saccharomyces cerevisiae S288C
  3sfz-assembly1_A  TM=8.493E-01  e=1.384E-02  Mus musculus
  8j07-assembly1_d2  TM=7.909E-01  e=1.384E-02  Homo sapiens
  5juy-assembly1_A  TM=7.805E-01  e=9.365E-03  Homo sapiens
  7mqa-assembly1_LQ  TM=4.166E-01  e=5.359E-03  Homo sapiens

Mean predicted aligned error: 19.19 Å